Protein AF-A0A7J5X2S2-F1 (afdb_monomer_lite)

Secondary structure (DSSP, 8-state):
-HHHHHHHHHHHHHHHHHHHHHHHHHT---HHHHHHHHTHHHHHHHHHHHHT-SSHHHHHHHHHHHHHHHHHHHHHHGGGGS-HHHHTTS-HHHHHHHHHHHHHHHHHHHHHHHHHHH--SGGGGGGHHHHHHHHHHHHHHHHHH---TT--TTS-SPPPHHHHHHHHHHHHHHHHHHHHHHHHHHHHHHHHS------S-TTSSTTHHHHHHHHHHHHHHHHHHHHHTSSPPPPPPPPPPPPPP--TT------PPP-----

Sequence (263 aa):
MQALVSTAILVAFTVALVMSLYALDSAGTDSWARFGASAVVPFVFLLITAAWARSGLRLALVLPVGLLLLALERVAILPFYLDSSVIADWNARVLEAAAMANIALFDSGVVIVWSIARRRSAATWLGVIPAAGVLSLGTWAIYFHQPDFGADLTSGGTLPLGYHVGVVTFEIAFVLAAILILWACDGIGLATRKPRAAGAPAAAASVEDHRATQLYRTQAHQIDQRETERYPVSPPPLAQPPRRPDDPSFRTTQIRRPGDEQR

pLDDT: mean 76.66, std 18.9, range [35.53, 96.5]

Radius of gyration: 37.17 Å; chains: 1; bounding box: 96×64×74 Å

Foldseek 3Di:
DVVVVVVVLLVVLLVVLLVLVLCLQPVPDALVVNLVSNLVSLVVSLVVLLVLAPDPVLNVVLVVLLVVLSVQLSVLCVVVSDDCVVCVPPDPVSVLVSQLSNLLSSLCSLLVSNCSRDQDDPLLVVLPVVLSVLSNVLSVCLSPPQDQQPWDPPPPGRTDSSSSSSSSVSSVVSSVVSNVSSVVSSVVRVVPPPPPDPPDDPPPPPPVVVVVVVVVVVVVVVVVVVVCVVDDDDDDDDDDDDDDDDDPPDDDDDDDDDDDDDD

Structure (mmCIF, N/CA/C/O backbone):
data_AF-A0A7J5X2S2-F1
#
_entry.id   AF-A0A7J5X2S2-F1
#
loop_
_atom_site.group_PDB
_atom_site.id
_atom_site.type_symbol
_atom_site.label_atom_id
_atom_site.label_alt_id
_atom_site.label_comp_id
_atom_site.label_asym_id
_atom_site.label_entity_id
_atom_site.label_seq_id
_atom_site.pdbx_PDB_ins_code
_atom_site.Cartn_x
_atom_site.Cartn_y
_atom_site.Cartn_z
_atom_site.occupancy
_atom_site.B_iso_or_equiv
_atom_site.auth_seq_id
_atom_site.auth_comp_id
_atom_site.auth_asym_id
_atom_site.auth_atom_id
_atom_site.pdbx_PDB_model_num
ATOM 1 N N . MET A 1 1 ? -13.372 -14.799 15.286 1.00 62.16 1 MET A N 1
ATOM 2 C CA . MET A 1 1 ? -13.958 -14.330 14.004 1.00 62.16 1 MET A CA 1
ATOM 3 C C . MET A 1 1 ? -13.295 -13.064 13.447 1.00 62.16 1 MET A C 1
ATOM 5 O O . MET A 1 1 ? -12.870 -13.075 12.305 1.00 62.16 1 MET A O 1
ATOM 9 N N . GLN A 1 2 ? -13.146 -11.978 14.216 1.00 73.31 2 GLN A N 1
ATOM 10 C CA . GLN A 1 2 ? -12.635 -10.697 13.683 1.00 73.31 2 GLN A CA 1
ATOM 11 C C . GLN A 1 2 ? -11.172 -10.702 13.208 1.00 73.31 2 GLN A C 1
ATOM 13 O O . GLN A 1 2 ? -10.862 -9.972 12.268 1.00 73.31 2 GLN A O 1
ATOM 18 N N . ALA A 1 3 ? -10.299 -11.487 13.849 1.00 74.75 3 ALA A N 1
ATOM 19 C CA . ALA A 1 3 ? -8.918 -11.670 13.405 1.00 74.75 3 ALA A CA 1
ATOM 20 C C . ALA A 1 3 ? -8.870 -12.427 12.070 1.00 74.75 3 ALA A C 1
ATOM 22 O O . ALA A 1 3 ? -8.298 -11.916 11.121 1.00 74.75 3 ALA A O 1
ATOM 23 N N . LEU A 1 4 ? -9.600 -13.545 11.965 1.00 82.25 4 LEU A N 1
ATOM 24 C CA . LEU A 1 4 ? -9.698 -14.351 10.741 1.00 82.25 4 LEU A CA 1
ATOM 25 C C . LEU A 1 4 ? -10.148 -13.532 9.526 1.00 82.25 4 LEU A C 1
ATOM 27 O O . LEU A 1 4 ? -9.538 -13.638 8.473 1.00 82.25 4 LEU A O 1
ATOM 31 N N . VAL A 1 5 ? -11.160 -12.669 9.674 1.00 83.19 5 VAL A N 1
ATOM 32 C CA . VAL A 1 5 ? -11.605 -11.797 8.571 1.00 83.19 5 VAL A CA 1
ATOM 33 C C . VAL A 1 5 ? -10.531 -10.765 8.199 1.00 83.19 5 VAL A C 1
ATOM 35 O O . VAL A 1 5 ? -10.335 -10.500 7.023 1.00 83.19 5 VAL A O 1
ATOM 38 N N . SER A 1 6 ? -9.797 -10.213 9.176 1.00 80.12 6 SER A N 1
ATOM 39 C CA . SER A 1 6 ? -8.683 -9.291 8.894 1.00 80.12 6 SER A CA 1
ATOM 40 C C . SER A 1 6 ? -7.570 -9.979 8.114 1.00 80.12 6 SER A C 1
ATOM 42 O O . SER A 1 6 ? -7.064 -9.423 7.146 1.00 80.12 6 SER A O 1
ATOM 44 N N . THR A 1 7 ? -7.200 -11.184 8.548 1.00 82.88 7 THR A N 1
ATOM 45 C CA . THR A 1 7 ? -6.184 -12.005 7.896 1.00 82.88 7 THR A CA 1
ATOM 46 C C . THR A 1 7 ? -6.636 -12.394 6.496 1.00 82.88 7 THR A C 1
ATOM 48 O O . THR A 1 7 ? -5.853 -12.277 5.569 1.00 82.88 7 THR A O 1
ATOM 51 N N . ALA A 1 8 ? -7.904 -12.770 6.311 1.00 86.69 8 ALA A N 1
ATOM 52 C CA . ALA A 1 8 ? -8.449 -13.104 4.999 1.00 86.69 8 ALA A CA 1
ATOM 53 C C . ALA A 1 8 ? -8.422 -11.910 4.031 1.00 86.69 8 ALA A C 1
ATOM 55 O O . ALA A 1 8 ? -8.017 -12.083 2.888 1.00 86.69 8 ALA A O 1
ATOM 56 N N . ILE A 1 9 ? -8.792 -10.704 4.485 1.00 87.62 9 ILE A N 1
ATOM 57 C CA . ILE A 1 9 ? -8.713 -9.483 3.664 1.00 87.62 9 ILE A CA 1
ATOM 58 C C . ILE A 1 9 ? -7.261 -9.199 3.263 1.00 87.62 9 ILE A C 1
ATOM 60 O O . ILE A 1 9 ? -7.002 -8.927 2.097 1.00 87.62 9 ILE A O 1
ATOM 64 N N . LEU A 1 10 ? -6.318 -9.295 4.207 1.00 86.12 10 LEU A N 1
ATOM 65 C CA . LEU A 1 10 ? -4.896 -9.059 3.937 1.00 86.12 10 LEU A CA 1
ATOM 66 C C . LEU A 1 10 ? -4.310 -10.107 2.986 1.00 86.12 10 LEU A C 1
ATOM 68 O O . LEU A 1 10 ? -3.664 -9.737 2.020 1.00 86.12 10 LEU A O 1
ATOM 72 N N . VAL A 1 11 ? -4.591 -11.395 3.197 1.00 90.50 11 VAL A N 1
ATOM 73 C CA . VAL A 1 11 ? -4.132 -12.469 2.301 1.00 90.50 11 VAL A CA 1
ATOM 74 C C . VAL A 1 11 ? -4.725 -12.301 0.903 1.00 90.50 11 VAL A C 1
ATOM 76 O O . VAL A 1 11 ? -3.995 -12.392 -0.079 1.00 90.50 11 VAL A O 1
ATOM 79 N N . ALA A 1 12 ? -6.026 -12.012 0.794 1.00 91.94 12 ALA A N 1
ATOM 80 C CA . ALA A 1 12 ? -6.666 -11.762 -0.495 1.00 91.94 12 ALA A CA 1
ATOM 81 C C . ALA A 1 12 ? -6.052 -10.547 -1.205 1.00 91.94 12 ALA A C 1
ATOM 83 O O . ALA A 1 12 ? -5.819 -10.597 -2.408 1.00 91.94 12 ALA A O 1
ATOM 84 N N . PHE A 1 13 ? -5.746 -9.485 -0.457 1.00 92.94 13 PHE A N 1
ATOM 85 C CA . PHE A 1 13 ? -5.059 -8.305 -0.970 1.00 92.94 13 PHE A CA 1
ATOM 86 C C . PHE A 1 13 ? -3.648 -8.629 -1.473 1.00 92.94 13 PHE A C 1
ATOM 88 O O . PHE A 1 13 ? -3.328 -8.289 -2.605 1.00 92.94 13 PHE A O 1
ATOM 95 N N . THR A 1 14 ? -2.842 -9.349 -0.688 1.00 92.12 14 THR A N 1
ATOM 96 C CA . THR A 1 14 ? -1.493 -9.796 -1.069 1.00 92.12 14 THR A CA 1
ATOM 97 C C . THR A 1 14 ? -1.524 -10.647 -2.338 1.00 92.12 14 THR A C 1
ATOM 99 O O . THR A 1 14 ? -0.771 -10.386 -3.272 1.00 92.12 14 THR A O 1
ATOM 102 N N . VAL A 1 15 ? -2.426 -11.632 -2.412 1.00 93.38 15 VAL A N 1
ATOM 103 C CA . VAL A 1 15 ? -2.583 -12.482 -3.603 1.00 93.38 15 VAL A CA 1
ATOM 104 C C . VAL A 1 15 ? -3.009 -11.648 -4.812 1.00 93.38 15 VAL A C 1
ATOM 106 O O . VAL A 1 15 ? -2.435 -11.801 -5.887 1.00 93.38 15 VAL A O 1
ATOM 109 N N . ALA A 1 16 ? -3.975 -10.740 -4.648 1.00 93.56 16 ALA A N 1
ATOM 110 C CA . ALA A 1 16 ? -4.421 -9.862 -5.727 1.00 93.56 16 ALA A CA 1
ATOM 111 C C . ALA A 1 16 ? -3.295 -8.945 -6.231 1.00 93.56 16 ALA A C 1
ATOM 113 O O . ALA A 1 16 ? -3.170 -8.760 -7.439 1.00 93.56 16 ALA A O 1
ATOM 114 N N . LEU A 1 17 ? -2.452 -8.427 -5.333 1.00 92.50 17 LEU A N 1
ATOM 115 C CA . LEU A 1 17 ? -1.280 -7.617 -5.674 1.00 92.50 17 LEU A CA 1
ATOM 116 C C . LEU A 1 17 ? -0.286 -8.399 -6.522 1.00 92.50 17 LEU A C 1
ATOM 118 O O . LEU A 1 17 ? 0.041 -7.956 -7.621 1.00 92.50 17 LEU A O 1
ATOM 122 N N . VAL A 1 18 ? 0.116 -9.587 -6.063 1.00 92.88 18 VAL A N 1
ATOM 123 C CA . VAL A 1 18 ? 1.026 -10.471 -6.809 1.00 92.88 18 VAL A CA 1
ATOM 124 C C . VAL A 1 18 ? 0.470 -10.755 -8.200 1.00 92.88 18 VAL A C 1
ATOM 126 O O . VAL A 1 18 ? 1.166 -10.562 -9.195 1.00 92.88 18 VAL A O 1
ATOM 129 N N . MET A 1 19 ? -0.797 -11.171 -8.278 1.00 92.12 19 MET A N 1
ATOM 130 C CA . MET A 1 19 ? -1.430 -11.504 -9.553 1.00 92.12 19 MET A CA 1
ATOM 131 C C . MET A 1 19 ? -1.543 -10.286 -10.468 1.00 92.12 19 MET A C 1
ATOM 133 O O . MET A 1 19 ? -1.328 -10.423 -11.668 1.00 92.12 19 MET A O 1
ATOM 137 N N . SER A 1 20 ? -1.835 -9.099 -9.928 1.00 90.06 20 SER A N 1
ATOM 138 C CA . SER A 1 20 ? -1.879 -7.875 -10.730 1.00 90.06 20 SER A CA 1
ATOM 139 C C . SER A 1 20 ? -0.506 -7.489 -11.267 1.00 90.06 20 SER A C 1
ATOM 141 O O . SER A 1 20 ? -0.398 -7.202 -12.451 1.00 90.06 20 SER A O 1
ATOM 143 N N . LEU A 1 21 ? 0.550 -7.539 -10.449 1.00 88.12 21 LEU A N 1
ATOM 144 C CA . LEU A 1 21 ? 1.898 -7.172 -10.880 1.00 88.12 21 LEU A CA 1
ATOM 145 C C . LEU A 1 21 ? 2.397 -8.134 -11.958 1.00 88.12 21 LEU A C 1
ATOM 147 O O . LEU A 1 21 ? 2.872 -7.693 -13.001 1.00 88.12 21 LEU A O 1
ATOM 151 N N . TYR A 1 22 ? 2.194 -9.435 -11.750 1.00 88.06 22 TYR A N 1
ATOM 152 C CA . TYR A 1 22 ? 2.555 -10.453 -12.730 1.00 88.06 22 TYR A CA 1
ATOM 153 C C . TYR A 1 22 ? 1.755 -10.323 -14.036 1.00 88.06 22 TYR A C 1
ATOM 155 O O . TYR A 1 22 ? 2.314 -10.416 -15.130 1.00 88.06 22 TYR A O 1
ATOM 163 N N . ALA A 1 23 ? 0.443 -10.077 -13.953 1.00 87.00 23 ALA A N 1
ATOM 164 C CA . ALA A 1 23 ? -0.395 -9.877 -15.134 1.00 87.00 23 ALA A CA 1
ATOM 165 C C . ALA A 1 23 ? 0.005 -8.614 -15.914 1.00 87.00 23 ALA A C 1
ATOM 167 O O . ALA A 1 23 ? 0.025 -8.633 -17.141 1.00 87.00 23 ALA A O 1
ATOM 168 N N . LEU A 1 24 ? 0.344 -7.526 -15.219 1.00 85.88 24 LEU A N 1
ATOM 169 C CA . LEU A 1 24 ? 0.771 -6.278 -15.854 1.00 85.88 24 LEU A CA 1
ATOM 170 C C . LEU A 1 24 ? 2.138 -6.396 -16.526 1.00 85.88 24 LEU A C 1
ATOM 172 O O . LEU A 1 24 ? 2.334 -5.797 -17.582 1.00 85.88 24 LEU A O 1
ATOM 176 N N . ASP A 1 25 ? 3.052 -7.178 -15.955 1.00 82.62 25 ASP A N 1
ATOM 177 C CA . ASP A 1 25 ? 4.357 -7.432 -16.564 1.00 82.62 25 ASP A CA 1
ATOM 178 C C . ASP A 1 25 ? 4.242 -8.343 -17.802 1.00 82.62 25 ASP A C 1
ATOM 180 O O . ASP A 1 25 ? 4.818 -8.069 -18.855 1.00 82.62 25 ASP A O 1
ATOM 184 N N . SER A 1 26 ? 3.415 -9.391 -17.714 1.00 79.81 26 SER A N 1
ATOM 185 C CA . SER A 1 26 ? 3.244 -10.391 -18.781 1.00 79.81 26 SER A CA 1
ATOM 186 C C . SER A 1 26 ? 2.368 -9.944 -19.957 1.00 79.81 26 SER A C 1
ATOM 188 O O . SER A 1 26 ? 2.538 -10.447 -21.066 1.00 79.81 26 SER A O 1
ATOM 190 N N . ALA A 1 27 ? 1.432 -9.011 -19.756 1.00 76.62 27 ALA A N 1
ATOM 191 C CA . ALA A 1 27 ? 0.433 -8.672 -20.773 1.00 76.62 27 ALA A CA 1
ATOM 192 C C . ALA A 1 27 ? 0.948 -7.782 -21.920 1.00 76.62 27 ALA A C 1
ATOM 194 O O . ALA A 1 27 ? 0.199 -7.537 -22.865 1.00 76.62 27 ALA A O 1
ATOM 195 N N . GLY A 1 28 ? 2.182 -7.262 -21.856 1.00 68.19 28 GLY A N 1
ATOM 196 C CA . GLY A 1 28 ? 2.723 -6.391 -22.912 1.00 68.19 28 GLY A CA 1
ATOM 197 C C . GLY A 1 28 ? 1.896 -5.115 -23.145 1.00 68.19 28 GLY A C 1
ATOM 198 O O . GLY A 1 28 ? 1.965 -4.518 -24.213 1.00 68.19 28 GLY A O 1
ATOM 199 N N . THR A 1 29 ? 1.087 -4.712 -22.162 1.00 73.50 29 THR A N 1
ATOM 200 C CA . THR A 1 29 ? 0.165 -3.575 -22.250 1.00 73.50 29 THR A CA 1
ATOM 201 C C . THR A 1 29 ? 0.905 -2.243 -22.242 1.00 73.50 29 THR A C 1
ATOM 203 O O . THR A 1 29 ? 1.983 -2.138 -21.654 1.00 73.50 29 THR A O 1
ATOM 206 N N . ASP A 1 30 ? 0.306 -1.231 -22.872 1.00 84.19 30 ASP A N 1
ATOM 207 C CA . ASP A 1 30 ? 0.805 0.148 -22.882 1.00 84.19 30 ASP A CA 1
ATOM 208 C C . ASP A 1 30 ? 0.980 0.719 -21.458 1.00 84.19 30 ASP A C 1
ATOM 210 O O . ASP A 1 30 ? 0.251 0.338 -20.531 1.00 84.19 30 ASP A O 1
ATOM 214 N N . SER A 1 31 ? 1.933 1.639 -21.274 1.00 83.44 31 SER A N 1
ATOM 215 C CA . SER A 1 31 ? 2.321 2.160 -19.954 1.00 83.44 31 SER A CA 1
ATOM 216 C C . SER A 1 31 ? 1.147 2.822 -19.225 1.00 83.44 31 SER A C 1
ATOM 218 O O . SER A 1 31 ? 0.943 2.581 -18.033 1.00 83.44 31 SER A O 1
ATOM 220 N N . TRP A 1 32 ? 0.290 3.557 -19.937 1.00 86.12 32 TRP A N 1
ATOM 221 C CA . TRP A 1 32 ? -0.894 4.196 -19.358 1.00 86.12 32 TRP A CA 1
ATOM 222 C C . TRP A 1 32 ? -1.941 3.192 -18.879 1.00 86.12 32 TRP A C 1
ATOM 224 O O . TRP A 1 32 ? -2.559 3.385 -17.826 1.00 86.12 32 TRP A O 1
ATOM 234 N N . ALA A 1 33 ? -2.118 2.090 -19.610 1.00 86.50 33 ALA A N 1
ATOM 235 C CA . ALA A 1 33 ? -3.007 1.014 -19.190 1.00 86.50 33 ALA A CA 1
ATOM 236 C C . ALA A 1 33 ? -2.487 0.347 -17.908 1.00 86.50 33 ALA A C 1
ATOM 238 O O . ALA A 1 33 ? -3.272 0.081 -16.995 1.00 86.50 33 ALA A O 1
ATOM 239 N N . ARG A 1 34 ? -1.166 0.142 -17.794 1.00 84.94 34 ARG A N 1
ATOM 240 C CA . ARG A 1 34 ? -0.544 -0.388 -16.569 1.00 84.94 34 ARG A CA 1
ATOM 241 C C . ARG A 1 34 ? -0.657 0.582 -15.390 1.00 84.94 34 ARG A C 1
ATOM 243 O O . ARG A 1 34 ? -0.974 0.152 -14.277 1.00 84.94 34 ARG A O 1
ATOM 250 N N . PHE A 1 35 ? -0.485 1.883 -15.627 1.00 88.62 35 PHE A N 1
ATOM 251 C CA . PHE A 1 35 ? -0.662 2.915 -14.603 1.00 88.62 35 PHE A CA 1
ATOM 252 C C . PHE A 1 35 ? -2.079 2.898 -14.017 1.00 88.6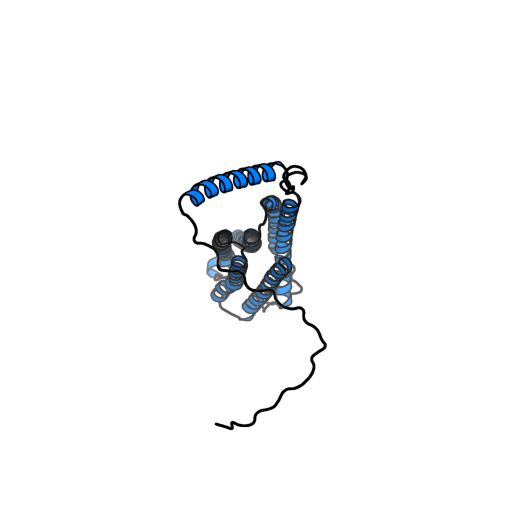2 35 PHE A C 1
ATOM 254 O O . PHE A 1 35 ? -2.248 2.846 -12.798 1.00 88.62 35 PHE A O 1
ATOM 261 N N . GLY A 1 36 ? -3.101 2.875 -14.879 1.00 86.56 36 GLY A N 1
ATOM 262 C CA . GLY A 1 36 ? -4.497 2.805 -14.445 1.00 86.56 36 GLY A CA 1
ATOM 263 C C . GLY A 1 36 ? -4.834 1.485 -13.745 1.00 86.56 36 GLY A C 1
ATOM 264 O O . GLY A 1 36 ? -5.450 1.479 -12.680 1.00 86.56 36 GLY A O 1
ATOM 265 N N . ALA A 1 37 ? -4.396 0.358 -14.309 1.00 87.25 37 ALA A N 1
ATOM 266 C CA . ALA A 1 37 ? -4.699 -0.966 -13.775 1.00 87.25 37 ALA A CA 1
ATOM 267 C C . ALA A 1 37 ? -4.021 -1.248 -12.423 1.00 87.25 37 ALA A C 1
ATOM 269 O O . ALA A 1 37 ? -4.625 -1.890 -11.562 1.00 87.25 37 ALA A O 1
ATOM 270 N N . SER A 1 38 ? -2.816 -0.722 -12.185 1.00 88.44 38 SER A N 1
ATOM 271 C CA . SER A 1 38 ? -2.125 -0.888 -10.897 1.00 88.44 38 SER A CA 1
ATOM 272 C C . SER A 1 38 ? -2.845 -0.200 -9.726 1.00 88.44 38 SER A C 1
ATOM 274 O O . SER A 1 38 ? -2.646 -0.587 -8.578 1.00 88.44 38 SER A O 1
ATOM 276 N N . ALA A 1 39 ? -3.746 0.754 -9.989 1.00 91.38 39 ALA A N 1
ATOM 277 C CA . ALA A 1 39 ? -4.563 1.402 -8.960 1.00 91.38 39 ALA A CA 1
ATOM 278 C C . ALA A 1 39 ? -5.765 0.553 -8.501 1.00 91.38 39 ALA A C 1
ATOM 280 O O . ALA A 1 39 ? -6.331 0.802 -7.434 1.00 91.38 39 ALA A O 1
ATOM 281 N N . VAL A 1 40 ? -6.171 -0.450 -9.290 1.00 93.19 40 VAL A N 1
ATOM 282 C CA . VAL A 1 40 ? -7.409 -1.212 -9.061 1.00 93.19 40 VAL A CA 1
ATOM 283 C C . VAL A 1 40 ? -7.344 -2.007 -7.762 1.00 93.19 40 VAL A C 1
ATOM 285 O O . VAL A 1 40 ? -8.274 -1.944 -6.960 1.00 93.19 40 VAL A O 1
ATOM 288 N N . VAL A 1 41 ? -6.250 -2.734 -7.521 1.00 93.31 41 VAL A N 1
ATOM 289 C CA . VAL A 1 41 ? -6.108 -3.566 -6.315 1.00 93.31 41 VAL A CA 1
ATOM 290 C C . VAL A 1 41 ? -6.086 -2.717 -5.030 1.00 93.31 41 VAL A C 1
ATOM 292 O O . VAL A 1 41 ? -6.893 -3.002 -4.139 1.00 93.31 41 VAL A O 1
ATOM 295 N N . PRO A 1 42 ? -5.273 -1.642 -4.922 1.00 91.88 42 PRO A N 1
ATOM 296 C CA . PRO A 1 42 ? -5.331 -0.714 -3.787 1.00 91.88 42 PRO A CA 1
ATOM 297 C C . PRO A 1 42 ? -6.720 -0.094 -3.578 1.00 91.88 42 PRO A C 1
ATOM 299 O O . PRO A 1 42 ? -7.202 0.002 -2.447 1.00 91.88 42 PRO A O 1
ATOM 302 N N . PHE A 1 43 ? -7.400 0.288 -4.662 1.00 94.38 43 PHE A N 1
ATOM 303 C CA . PHE A 1 43 ? -8.735 0.878 -4.595 1.00 94.38 43 PHE A CA 1
ATOM 304 C C . PHE A 1 43 ? -9.790 -0.116 -4.090 1.00 94.38 43 PHE A C 1
ATOM 306 O O . PHE A 1 43 ? -10.583 0.207 -3.205 1.00 94.38 43 PHE A O 1
ATOM 313 N N . VAL A 1 44 ? -9.786 -1.354 -4.590 1.00 93.75 44 VAL A N 1
ATOM 314 C CA . VAL A 1 44 ? -10.694 -2.410 -4.116 1.00 93.75 44 VAL A CA 1
ATOM 315 C C . VAL A 1 44 ? -10.423 -2.737 -2.648 1.00 93.75 44 VAL A C 1
ATOM 317 O O . VAL A 1 44 ? -11.367 -2.876 -1.867 1.00 93.75 44 VAL A O 1
ATOM 320 N N . PHE A 1 45 ? -9.154 -2.792 -2.235 1.00 92.19 45 PHE A N 1
ATOM 321 C CA . PHE A 1 45 ? -8.791 -2.954 -0.828 1.00 92.19 45 PHE A CA 1
ATOM 322 C C . PHE A 1 45 ? -9.350 -1.831 0.049 1.00 92.19 45 PHE A C 1
ATOM 324 O O . PHE A 1 45 ? -9.911 -2.106 1.116 1.00 92.19 45 PHE A O 1
ATOM 331 N N . LEU A 1 46 ? -9.255 -0.578 -0.407 1.00 93.50 46 LEU A N 1
ATOM 332 C CA . LEU A 1 46 ? -9.853 0.566 0.273 1.00 93.50 46 LEU A CA 1
ATOM 333 C C . LEU A 1 46 ? -11.367 0.383 0.429 1.00 93.50 46 LEU A C 1
ATOM 335 O O . LEU A 1 46 ? -11.874 0.528 1.541 1.00 93.50 46 LEU A O 1
ATOM 339 N N . LEU A 1 47 ? -12.084 0.015 -0.637 1.00 93.12 47 LEU A N 1
ATOM 340 C CA . LEU A 1 47 ? -13.536 -0.195 -0.589 1.00 93.12 47 LEU A CA 1
ATOM 341 C C . LEU A 1 47 ? -13.933 -1.319 0.374 1.00 93.12 47 LEU A C 1
ATOM 343 O O . LEU A 1 47 ? -14.844 -1.138 1.181 1.00 93.12 47 LEU A O 1
ATOM 347 N N . ILE A 1 48 ? -13.232 -2.455 0.336 1.00 91.25 48 ILE A N 1
ATOM 348 C CA . ILE A 1 48 ? -13.478 -3.583 1.248 1.00 91.25 48 ILE A CA 1
ATOM 349 C C . ILE A 1 48 ? -13.217 -3.157 2.696 1.00 91.25 48 ILE A C 1
ATOM 351 O O . ILE A 1 48 ? -14.031 -3.421 3.584 1.00 91.25 48 ILE A O 1
ATOM 355 N N . THR A 1 49 ? -12.111 -2.457 2.948 1.00 88.44 49 THR A N 1
ATOM 356 C CA . THR A 1 49 ? -11.739 -2.003 4.294 1.00 88.44 49 THR A CA 1
ATOM 357 C C . THR A 1 49 ? -12.716 -0.954 4.827 1.00 88.44 49 THR A C 1
ATOM 359 O O . THR A 1 49 ? -13.086 -0.991 6.003 1.00 88.44 49 THR A O 1
ATOM 362 N N . ALA A 1 50 ? -13.186 -0.060 3.957 1.00 87.75 50 ALA A N 1
ATOM 363 C CA . ALA A 1 50 ? -14.202 0.940 4.248 1.00 87.75 50 ALA A CA 1
ATOM 364 C C . ALA A 1 50 ? -15.559 0.290 4.564 1.00 87.75 50 ALA A C 1
ATOM 366 O O . ALA A 1 50 ? -16.146 0.587 5.603 1.00 87.75 50 ALA A O 1
ATOM 367 N N . ALA A 1 51 ? -16.020 -0.658 3.741 1.00 87.88 51 ALA A N 1
ATOM 368 C CA . ALA A 1 51 ? -17.252 -1.416 3.977 1.00 87.88 51 ALA A CA 1
ATOM 369 C C . ALA A 1 51 ? -17.200 -2.229 5.281 1.00 87.88 51 ALA A C 1
ATOM 371 O O . ALA A 1 51 ? -18.212 -2.452 5.942 1.00 87.88 51 ALA A O 1
ATOM 372 N N . TRP A 1 52 ? -16.002 -2.643 5.683 1.00 86.06 52 TRP A N 1
ATOM 373 C CA . TRP A 1 52 ? -15.764 -3.361 6.927 1.00 86.06 52 TRP A CA 1
ATOM 374 C C . TRP A 1 52 ? -15.598 -2.457 8.163 1.00 86.06 52 TRP A C 1
ATOM 376 O O . TRP A 1 52 ? -15.421 -2.945 9.293 1.00 86.06 52 TRP A O 1
ATOM 386 N N . ALA A 1 53 ? -15.660 -1.136 7.984 1.00 82.06 53 ALA A N 1
ATOM 387 C CA . ALA A 1 53 ? -15.672 -0.187 9.083 1.00 82.06 53 ALA A CA 1
ATOM 388 C C . ALA A 1 53 ? -16.951 -0.345 9.925 1.00 82.06 53 ALA A C 1
ATOM 390 O O . ALA A 1 53 ? -18.047 -0.575 9.429 1.00 82.06 53 ALA A O 1
ATOM 391 N N . ARG A 1 54 ? -16.818 -0.206 11.248 1.00 74.44 54 ARG A N 1
ATOM 392 C CA . ARG A 1 54 ? -17.913 -0.490 12.199 1.00 74.44 54 ARG A CA 1
ATOM 393 C C . ARG A 1 54 ? -18.912 0.654 12.399 1.00 74.44 54 ARG A C 1
ATOM 395 O O . ARG A 1 54 ? -19.838 0.501 13.187 1.00 74.44 54 ARG A O 1
ATOM 402 N N . SER A 1 55 ? -18.698 1.813 11.778 1.00 81.88 55 SER A N 1
ATOM 403 C CA . SER A 1 55 ? -19.581 2.973 11.924 1.00 81.88 55 SER A CA 1
ATOM 404 C C . SER A 1 55 ? -19.530 3.887 10.703 1.00 81.88 55 SER A C 1
ATOM 406 O O . SER A 1 55 ? -18.492 3.990 10.048 1.00 81.88 55 SER A O 1
ATOM 408 N N . GLY A 1 56 ? -20.627 4.609 10.449 1.00 82.56 56 GLY A N 1
ATOM 409 C CA . GLY A 1 56 ? -20.709 5.588 9.358 1.00 82.56 56 GLY A CA 1
ATOM 410 C C . GLY A 1 56 ? -19.658 6.699 9.463 1.00 82.56 56 GLY A C 1
ATOM 411 O O . GLY A 1 56 ? -19.080 7.087 8.457 1.00 82.56 56 GLY A O 1
ATOM 412 N N . LEU A 1 57 ? -19.313 7.136 10.683 1.00 83.38 57 LEU A N 1
ATOM 413 C CA . LEU A 1 57 ? -18.228 8.103 10.904 1.00 83.38 57 LEU A CA 1
ATOM 414 C C . LEU A 1 57 ? -16.869 7.558 10.440 1.00 83.38 57 LEU A C 1
ATOM 416 O O . LEU A 1 57 ? -16.081 8.280 9.841 1.00 83.38 57 LEU A O 1
ATOM 420 N N . ARG A 1 58 ? -16.580 6.279 10.708 1.00 84.62 58 ARG A N 1
ATOM 421 C CA . ARG A 1 58 ? -15.328 5.660 10.254 1.00 84.62 58 ARG A CA 1
ATOM 422 C C . ARG A 1 58 ? -15.323 5.506 8.748 1.00 84.62 58 ARG A C 1
ATOM 424 O O . ARG A 1 58 ? -14.315 5.823 8.144 1.00 84.62 58 ARG A O 1
ATOM 431 N N . LEU A 1 59 ? -16.436 5.090 8.148 1.00 87.06 59 LEU A N 1
ATOM 432 C CA . LEU A 1 59 ? -16.575 5.039 6.693 1.00 87.06 59 LEU A CA 1
ATOM 433 C C . LEU A 1 59 ? -16.273 6.409 6.058 1.00 87.06 59 LEU A C 1
ATOM 435 O O . LEU A 1 59 ? -15.449 6.498 5.149 1.00 87.06 59 LEU A O 1
ATOM 439 N N . ALA A 1 60 ? -16.871 7.472 6.604 1.00 87.88 60 ALA A N 1
ATOM 440 C CA . ALA A 1 60 ? -16.690 8.848 6.149 1.00 87.88 60 ALA A CA 1
ATOM 441 C C . ALA A 1 60 ? -15.264 9.388 6.339 1.00 87.88 60 ALA A C 1
ATOM 443 O O . ALA A 1 60 ? -14.916 10.363 5.690 1.00 87.88 60 ALA A O 1
ATOM 444 N N . LEU A 1 61 ? -14.439 8.778 7.197 1.00 88.38 61 LEU A N 1
ATOM 445 C CA . LEU A 1 61 ? -13.021 9.125 7.364 1.00 88.38 61 LEU A CA 1
ATOM 446 C C . LEU A 1 61 ? -12.099 8.233 6.525 1.00 88.38 61 LEU A C 1
ATOM 448 O O . LEU A 1 61 ? -11.157 8.729 5.915 1.00 88.38 61 LEU A O 1
ATOM 452 N N . VAL A 1 62 ? -12.367 6.925 6.481 1.00 90.38 62 VAL A N 1
ATOM 453 C CA . VAL A 1 62 ? -11.559 5.933 5.757 1.00 90.38 62 VAL A CA 1
ATOM 454 C C . VAL A 1 62 ? -11.523 6.254 4.268 1.00 90.38 62 VAL A C 1
ATOM 456 O O . VAL A 1 62 ? -10.445 6.245 3.683 1.00 90.38 62 VAL A O 1
ATOM 459 N N . LEU A 1 63 ? -12.675 6.568 3.667 1.00 92.50 63 LEU A N 1
ATOM 460 C CA . LEU A 1 63 ? -12.763 6.864 2.238 1.00 92.50 63 LEU A CA 1
ATOM 461 C C . LEU A 1 63 ? -11.942 8.094 1.824 1.00 92.50 63 LEU A C 1
ATOM 463 O O . LEU A 1 63 ? -11.049 7.922 1.002 1.00 92.50 63 LEU A O 1
ATOM 467 N N . PRO A 1 64 ? -12.161 9.311 2.362 1.00 94.38 64 PRO A N 1
ATOM 468 C CA . PRO A 1 64 ? -11.409 10.478 1.909 1.00 94.38 64 PRO A CA 1
ATOM 469 C C . PRO A 1 64 ? -9.916 10.369 2.218 1.00 94.38 64 PRO A C 1
ATOM 471 O O . PRO A 1 64 ? -9.104 10.734 1.375 1.00 94.38 64 PRO A O 1
ATOM 474 N N . VAL A 1 65 ? -9.535 9.831 3.383 1.00 93.38 65 VAL A N 1
ATOM 475 C CA . VAL A 1 65 ? -8.116 9.652 3.730 1.00 93.38 65 VAL A CA 1
ATOM 476 C C . VAL A 1 65 ? -7.461 8.618 2.818 1.00 93.38 65 VAL A C 1
ATOM 478 O O . VAL A 1 65 ? -6.373 8.859 2.307 1.00 93.38 65 VAL A O 1
ATOM 481 N N . GLY A 1 66 ? -8.126 7.488 2.576 1.00 93.19 66 GLY A N 1
ATOM 482 C CA . GLY A 1 66 ? -7.614 6.449 1.689 1.00 93.19 66 GLY A CA 1
ATOM 483 C C . GLY A 1 66 ? -7.512 6.908 0.238 1.00 93.19 66 GLY A C 1
ATOM 484 O O . GLY A 1 66 ? -6.503 6.646 -0.404 1.00 93.19 66 GLY A O 1
ATOM 485 N N . LEU A 1 67 ? -8.508 7.644 -0.262 1.00 96.00 67 LEU A N 1
ATOM 486 C CA . LEU A 1 67 ? -8.477 8.224 -1.607 1.00 96.00 67 LEU A CA 1
ATOM 487 C C . LEU A 1 67 ? -7.381 9.279 -1.749 1.00 96.00 67 LEU A C 1
ATOM 489 O O . LEU A 1 67 ? -6.718 9.313 -2.778 1.00 96.00 67 LEU A O 1
ATOM 493 N N . LEU A 1 68 ? -7.167 10.114 -0.728 1.00 96.19 68 LEU A N 1
ATOM 494 C CA . LEU A 1 68 ? -6.083 11.094 -0.727 1.00 96.19 68 LEU A CA 1
ATOM 495 C C . LEU A 1 68 ? -4.715 10.406 -0.784 1.00 96.19 68 LEU A C 1
ATOM 497 O O . LEU A 1 68 ? -3.883 10.784 -1.602 1.00 96.19 68 LEU A O 1
ATOM 501 N N . LEU A 1 69 ? -4.489 9.394 0.057 1.00 94.88 69 LEU A N 1
ATOM 502 C CA . LEU A 1 69 ? -3.226 8.652 0.078 1.00 94.88 69 LEU A CA 1
ATOM 503 C C . LEU A 1 69 ? -2.997 7.903 -1.235 1.00 94.88 69 LEU A C 1
ATOM 505 O O . LEU A 1 69 ? -1.904 7.987 -1.781 1.00 94.88 69 LEU A O 1
ATOM 509 N N . LEU A 1 70 ? -4.036 7.267 -1.784 1.00 94.94 70 LEU A N 1
ATOM 510 C CA . LEU A 1 70 ? -3.973 6.635 -3.099 1.00 94.94 70 LEU A CA 1
ATOM 511 C C . LEU A 1 70 ? -3.659 7.661 -4.195 1.00 94.94 70 LEU A C 1
ATOM 513 O O . LEU A 1 70 ? -2.803 7.414 -5.028 1.00 94.94 70 LEU A O 1
ATOM 517 N N . ALA A 1 71 ? -4.300 8.831 -4.195 1.00 95.44 71 ALA A N 1
ATOM 518 C CA . ALA A 1 71 ? -4.029 9.869 -5.187 1.00 95.44 71 ALA A CA 1
ATOM 519 C C . ALA A 1 71 ? -2.585 10.390 -5.104 1.00 95.44 71 ALA A C 1
ATOM 521 O O . ALA A 1 71 ? -1.941 10.571 -6.134 1.00 95.44 71 ALA A O 1
ATOM 522 N N . LEU A 1 72 ? -2.060 10.601 -3.895 1.00 96.50 72 LEU A N 1
ATOM 523 C CA . LEU A 1 72 ? -0.666 11.007 -3.696 1.00 96.50 72 LEU A CA 1
ATOM 524 C C . LEU A 1 72 ? 0.309 9.921 -4.159 1.00 96.50 72 LEU A C 1
ATOM 526 O O . LEU A 1 72 ? 1.304 10.225 -4.810 1.00 96.50 72 LEU A O 1
ATOM 530 N N . GLU A 1 73 ? 0.006 8.664 -3.858 1.00 95.38 73 GLU A N 1
ATOM 531 C CA . GLU A 1 73 ? 0.791 7.509 -4.286 1.00 95.38 73 GLU A CA 1
ATOM 532 C C . GLU A 1 73 ? 0.788 7.378 -5.820 1.00 95.38 73 GLU A C 1
ATOM 534 O O . GLU A 1 73 ? 1.844 7.221 -6.432 1.00 95.38 73 GLU A O 1
ATOM 539 N N . ARG A 1 74 ? -0.357 7.627 -6.471 1.00 94.44 74 ARG A N 1
ATOM 540 C CA . ARG A 1 74 ? -0.460 7.718 -7.936 1.00 94.44 74 ARG A CA 1
ATOM 541 C C . ARG A 1 74 ? 0.394 8.832 -8.533 1.00 94.44 74 ARG A C 1
ATOM 543 O O . ARG A 1 74 ? 0.978 8.639 -9.594 1.00 94.44 74 ARG A O 1
ATOM 550 N N . VAL A 1 75 ? 0.477 9.988 -7.879 1.00 93.81 75 VAL A N 1
ATOM 551 C CA . VAL A 1 75 ? 1.360 11.078 -8.324 1.00 93.81 75 VAL A CA 1
ATOM 552 C C . VAL A 1 75 ? 2.829 10.682 -8.165 1.00 93.81 75 VAL A C 1
ATOM 554 O O . VAL A 1 75 ? 3.628 10.956 -9.056 1.00 93.81 75 VAL A O 1
ATOM 557 N N . ALA A 1 76 ? 3.181 10.009 -7.068 1.00 93.19 76 ALA A N 1
ATOM 558 C CA . ALA A 1 76 ? 4.548 9.572 -6.803 1.00 93.19 76 ALA A CA 1
ATOM 559 C C . ALA A 1 76 ? 5.027 8.485 -7.781 1.00 93.19 76 ALA A C 1
ATOM 561 O O . ALA A 1 76 ? 6.181 8.511 -8.196 1.00 93.19 76 ALA A O 1
ATOM 562 N N . ILE A 1 77 ? 4.151 7.562 -8.192 1.00 92.81 77 ILE A N 1
ATOM 563 C CA . ILE A 1 77 ? 4.509 6.494 -9.137 1.00 92.81 77 ILE A CA 1
ATOM 564 C C . ILE A 1 77 ? 4.434 6.927 -10.610 1.00 92.81 77 ILE A C 1
ATOM 566 O O . ILE A 1 77 ? 4.987 6.254 -11.478 1.00 92.81 77 ILE A O 1
ATOM 570 N N . LEU A 1 78 ? 3.772 8.050 -10.913 1.00 91.88 78 LEU A N 1
ATOM 571 C CA . LEU A 1 78 ? 3.559 8.531 -12.281 1.00 91.88 78 LEU A CA 1
ATOM 572 C C . LEU A 1 78 ? 4.839 8.578 -13.137 1.00 91.88 78 LEU A C 1
ATOM 574 O O . LEU A 1 78 ? 4.770 8.107 -14.273 1.00 91.88 78 LEU A O 1
ATOM 578 N N . PRO A 1 79 ? 6.000 9.067 -12.646 1.00 90.94 79 PRO A N 1
ATOM 579 C CA . PRO A 1 79 ? 7.211 9.151 -13.461 1.00 90.94 79 PRO A CA 1
ATOM 580 C C . PRO A 1 79 ? 7.652 7.811 -14.065 1.00 90.94 79 PRO A C 1
ATOM 582 O O . PRO A 1 79 ? 8.244 7.804 -15.136 1.00 90.94 79 PRO A O 1
ATOM 585 N N . PHE A 1 80 ? 7.320 6.684 -13.427 1.00 88.31 80 PHE A N 1
ATOM 586 C CA . PHE A 1 80 ? 7.689 5.338 -13.885 1.00 88.31 80 PHE A CA 1
ATOM 587 C C . PHE A 1 80 ? 6.790 4.793 -15.004 1.00 88.31 80 PHE A C 1
ATOM 589 O O . PHE A 1 80 ? 7.056 3.718 -15.536 1.00 88.31 80 PHE A O 1
ATOM 596 N N . TYR A 1 81 ? 5.734 5.524 -15.364 1.00 87.81 81 TYR A N 1
ATOM 597 C CA . TYR A 1 81 ? 4.834 5.199 -16.473 1.00 87.81 81 TYR A CA 1
ATOM 598 C C . TYR A 1 81 ? 4.879 6.234 -17.603 1.00 87.81 81 TYR A C 1
ATOM 600 O O . TYR A 1 81 ? 4.230 6.044 -18.632 1.00 87.81 81 TYR A O 1
ATOM 608 N N . LEU A 1 82 ? 5.630 7.323 -17.420 1.00 87.56 82 LEU A N 1
ATOM 609 C CA . LEU A 1 82 ? 5.868 8.310 -18.465 1.00 87.56 82 LEU A CA 1
ATOM 610 C C . LEU A 1 82 ? 6.911 7.798 -19.458 1.00 87.56 82 LEU A C 1
ATOM 612 O O . LEU A 1 82 ? 7.812 7.037 -19.104 1.00 87.56 82 LEU A O 1
ATOM 616 N N . ASP A 1 83 ? 6.811 8.268 -20.698 1.00 83.94 83 ASP A N 1
ATOM 617 C CA . ASP A 1 83 ? 7.825 7.997 -21.710 1.00 83.94 83 ASP A CA 1
ATOM 618 C C . ASP A 1 83 ? 9.195 8.521 -21.276 1.00 83.94 83 ASP A C 1
ATOM 620 O O . ASP A 1 83 ? 9.319 9.594 -20.673 1.00 83.94 83 ASP A O 1
ATOM 624 N N . SER A 1 84 ? 10.247 7.798 -21.664 1.00 80.81 84 SER A N 1
ATOM 625 C CA . SER A 1 84 ? 11.633 8.146 -21.334 1.00 80.81 84 SER A CA 1
ATOM 626 C C . SER A 1 84 ? 12.022 9.547 -21.809 1.00 80.81 84 SER A C 1
ATOM 628 O O . SER A 1 84 ? 12.818 10.206 -21.151 1.00 80.81 84 SER A O 1
ATOM 630 N N . SER A 1 85 ? 11.415 10.051 -22.889 1.00 85.44 85 SER A N 1
ATOM 631 C CA . SER A 1 85 ? 11.623 11.419 -23.377 1.00 85.44 85 SER A CA 1
ATOM 632 C C . SER A 1 85 ? 11.110 12.499 -22.422 1.00 85.44 85 SER A C 1
ATOM 634 O O . SER A 1 85 ? 11.628 13.609 -22.434 1.00 85.44 85 SER A O 1
ATOM 636 N N . VAL A 1 86 ? 10.092 12.205 -21.608 1.00 85.00 86 VAL A N 1
ATOM 637 C CA . VAL A 1 86 ? 9.500 13.164 -20.657 1.00 85.00 86 VAL A CA 1
ATOM 638 C C . VAL A 1 86 ? 10.355 13.283 -19.396 1.00 85.00 86 VAL A C 1
ATOM 640 O O . VAL A 1 86 ? 10.445 14.358 -18.801 1.00 85.00 86 VAL A O 1
ATOM 643 N N . ILE A 1 87 ? 10.992 12.180 -19.002 1.00 86.38 87 ILE A N 1
ATOM 644 C CA . ILE A 1 87 ? 11.813 12.086 -17.790 1.00 86.38 87 ILE A CA 1
ATOM 645 C C . ILE A 1 87 ? 13.322 12.154 -18.067 1.00 86.38 87 ILE A C 1
ATOM 647 O O . ILE A 1 87 ? 14.105 12.107 -17.123 1.00 86.38 87 ILE A O 1
ATOM 651 N N . ALA A 1 88 ? 13.742 12.290 -19.330 1.00 83.94 88 ALA A N 1
ATOM 652 C CA . ALA A 1 88 ? 15.150 12.264 -19.742 1.00 83.94 88 ALA A CA 1
ATOM 653 C C . ALA A 1 88 ? 16.019 13.295 -19.004 1.00 83.94 88 ALA A C 1
ATOM 655 O O . ALA A 1 88 ? 17.146 12.991 -18.619 1.00 83.94 88 ALA A O 1
ATOM 656 N N . ASP A 1 89 ? 15.472 14.489 -18.768 1.00 88.56 89 ASP A N 1
ATOM 657 C CA . ASP A 1 89 ? 16.181 15.596 -18.116 1.00 88.56 89 ASP A CA 1
ATOM 658 C C . ASP A 1 89 ? 15.941 15.657 -16.598 1.00 88.56 89 ASP A C 1
ATOM 660 O O . ASP A 1 89 ? 16.392 16.583 -15.916 1.00 88.56 89 ASP A O 1
ATOM 664 N N . TRP A 1 90 ? 15.194 14.701 -16.040 1.00 89.75 90 TRP A N 1
ATOM 665 C CA . TRP A 1 90 ? 14.894 14.703 -14.615 1.00 89.75 90 TRP A CA 1
ATOM 666 C C . TRP A 1 90 ? 16.127 14.290 -13.822 1.00 89.75 90 TRP A C 1
ATOM 668 O O . TRP A 1 90 ? 16.832 13.334 -14.137 1.00 89.75 90 TRP A O 1
ATOM 678 N N . ASN A 1 91 ? 16.377 15.010 -12.732 1.00 91.12 91 ASN A N 1
ATOM 679 C CA . ASN A 1 91 ? 17.463 14.670 -11.826 1.00 91.12 91 ASN A CA 1
ATOM 680 C C . ASN A 1 91 ? 17.188 13.301 -11.186 1.00 91.12 91 ASN A C 1
ATOM 682 O O . ASN A 1 91 ? 16.101 13.089 -10.648 1.00 91.12 91 ASN A O 1
ATOM 686 N N . ALA A 1 92 ? 18.189 12.416 -11.171 1.00 88.06 92 ALA A N 1
ATOM 687 C CA . ALA A 1 92 ? 18.106 11.103 -10.534 1.00 88.06 92 ALA A CA 1
ATOM 688 C C . ALA A 1 92 ? 17.499 11.187 -9.126 1.00 88.06 92 ALA A C 1
ATOM 690 O O . ALA A 1 92 ? 16.552 10.470 -8.835 1.00 88.06 92 ALA A O 1
ATOM 691 N N . ARG A 1 93 ? 17.918 12.163 -8.307 1.00 89.25 93 ARG A N 1
ATOM 692 C CA . ARG A 1 93 ? 17.392 12.361 -6.942 1.00 89.25 93 ARG A CA 1
ATOM 693 C C . ARG A 1 93 ? 15.876 12.570 -6.882 1.00 89.25 93 ARG A C 1
ATOM 695 O O . ARG A 1 93 ? 15.260 12.247 -5.873 1.00 89.25 93 ARG A O 1
ATOM 702 N N . VAL A 1 94 ? 15.275 13.136 -7.929 1.00 88.06 94 VAL A N 1
ATOM 703 C CA . VAL A 1 94 ? 13.818 13.325 -8.021 1.00 88.06 94 VAL A CA 1
ATOM 704 C C . VAL A 1 94 ? 13.127 11.987 -8.261 1.00 88.06 94 VAL A C 1
ATOM 706 O O . VAL A 1 94 ? 12.112 11.717 -7.627 1.00 88.06 94 VAL A O 1
ATOM 709 N N . LEU A 1 95 ? 13.693 11.132 -9.117 1.00 89.25 95 LEU A N 1
ATOM 710 C CA . LEU A 1 95 ? 13.183 9.781 -9.356 1.00 89.25 95 LEU A CA 1
ATOM 711 C C . LEU A 1 95 ? 13.365 8.888 -8.121 1.00 89.25 95 LEU A C 1
ATOM 713 O O . LEU A 1 95 ? 12.439 8.168 -7.757 1.00 89.25 95 LEU A O 1
ATOM 717 N N . GLU A 1 96 ? 14.499 8.996 -7.420 1.00 90.19 96 GLU A N 1
ATOM 718 C CA . GLU A 1 96 ? 14.719 8.299 -6.144 1.00 90.19 96 GLU A CA 1
ATOM 719 C C . GLU A 1 96 ? 13.680 8.729 -5.097 1.00 90.19 96 GLU A C 1
ATOM 721 O O . GLU A 1 96 ? 13.025 7.894 -4.471 1.00 90.19 96 GLU A O 1
ATOM 726 N N . ALA A 1 97 ? 13.469 10.042 -4.942 1.00 90.81 97 ALA A N 1
ATOM 727 C CA . ALA A 1 97 ? 12.472 10.576 -4.020 1.00 90.81 97 ALA A CA 1
ATOM 728 C C . ALA A 1 97 ? 11.048 10.137 -4.391 1.00 90.81 97 ALA A C 1
ATOM 730 O O . ALA A 1 97 ? 10.263 9.821 -3.500 1.00 90.81 97 ALA A O 1
ATOM 731 N N . ALA A 1 98 ? 10.718 10.084 -5.684 1.00 91.94 98 ALA A N 1
ATOM 732 C CA . ALA A 1 98 ? 9.427 9.615 -6.175 1.00 91.94 98 ALA A CA 1
ATOM 733 C C . ALA A 1 98 ? 9.204 8.122 -5.868 1.00 91.94 98 ALA A C 1
ATOM 735 O O . ALA A 1 98 ? 8.146 7.763 -5.354 1.00 91.94 98 ALA A O 1
ATOM 736 N N . ALA A 1 99 ? 10.210 7.268 -6.088 1.00 90.50 99 ALA A N 1
ATOM 737 C CA . ALA A 1 99 ? 10.151 5.846 -5.739 1.00 90.50 99 ALA A CA 1
ATOM 738 C C . ALA A 1 99 ? 9.960 5.629 -4.231 1.00 90.50 99 ALA A C 1
ATOM 740 O O . ALA A 1 99 ? 9.061 4.895 -3.817 1.00 90.50 99 ALA A O 1
ATOM 741 N N . MET A 1 100 ? 10.764 6.300 -3.400 1.00 93.69 100 MET A N 1
ATOM 742 C CA . MET A 1 100 ? 10.642 6.198 -1.943 1.00 93.69 100 MET A CA 1
ATOM 743 C C . MET A 1 100 ? 9.297 6.736 -1.445 1.00 93.69 100 MET A C 1
ATOM 745 O O . MET A 1 100 ? 8.685 6.136 -0.562 1.00 93.69 100 MET A O 1
ATOM 749 N N . ALA A 1 101 ? 8.813 7.846 -2.014 1.00 93.44 101 ALA A N 1
ATOM 750 C CA . ALA A 1 101 ? 7.509 8.407 -1.676 1.00 93.44 101 ALA A CA 1
ATOM 751 C C . ALA A 1 101 ? 6.369 7.460 -2.060 1.00 93.44 101 ALA A C 1
ATOM 753 O O . ALA A 1 101 ? 5.440 7.301 -1.275 1.00 93.44 101 ALA A O 1
ATOM 754 N N . ASN A 1 102 ? 6.451 6.812 -3.224 1.00 94.06 102 ASN A N 1
ATOM 755 C CA . ASN A 1 102 ? 5.478 5.818 -3.662 1.00 94.06 102 ASN A CA 1
ATOM 756 C C . ASN A 1 102 ? 5.354 4.673 -2.643 1.00 94.06 102 ASN A C 1
ATOM 758 O O . ASN A 1 102 ? 4.270 4.453 -2.107 1.00 94.06 102 ASN A O 1
ATOM 762 N N . ILE A 1 103 ? 6.475 4.026 -2.303 1.00 92.12 103 ILE A N 1
ATOM 763 C CA . ILE A 1 103 ? 6.512 2.922 -1.327 1.00 92.12 103 ILE A CA 1
ATOM 764 C C . ILE A 1 103 ? 5.953 3.387 0.027 1.00 92.12 103 ILE A C 1
ATOM 766 O O . ILE A 1 103 ? 5.033 2.783 0.577 1.00 92.12 103 ILE A O 1
ATOM 770 N N . ALA A 1 104 ? 6.442 4.522 0.538 1.00 93.94 104 ALA A N 1
ATOM 771 C CA . ALA A 1 104 ? 6.012 5.046 1.830 1.00 93.94 104 ALA A CA 1
ATOM 772 C C . ALA A 1 104 ? 4.513 5.384 1.870 1.00 93.94 104 ALA A C 1
ATOM 774 O O . ALA A 1 104 ? 3.853 5.138 2.884 1.00 93.94 104 ALA A O 1
ATOM 775 N N . LEU A 1 105 ? 3.969 5.969 0.797 1.00 94.50 105 LEU A N 1
ATOM 776 C CA . LEU A 1 105 ? 2.555 6.336 0.698 1.00 94.50 105 LEU A CA 1
ATOM 777 C C . LEU A 1 105 ? 1.661 5.106 0.559 1.00 94.50 105 LEU A C 1
ATOM 779 O O . LEU A 1 105 ? 0.597 5.079 1.179 1.00 94.50 105 LEU A O 1
ATOM 783 N N . PHE A 1 106 ? 2.095 4.097 -0.196 1.00 92.62 106 PHE A N 1
ATOM 784 C CA . PHE A 1 106 ? 1.390 2.828 -0.317 1.00 92.62 106 PHE A CA 1
ATOM 785 C C . PHE A 1 106 ? 1.293 2.126 1.046 1.00 92.62 106 PHE A C 1
ATOM 787 O O . PHE A 1 106 ? 0.188 1.901 1.554 1.00 92.62 106 PHE A O 1
ATOM 794 N N . ASP A 1 107 ? 2.433 1.897 1.700 1.00 92.75 107 ASP A N 1
ATOM 795 C CA . ASP A 1 107 ? 2.517 1.231 3.002 1.00 92.75 107 ASP A CA 1
ATOM 796 C C . ASP A 1 107 ? 1.739 1.983 4.087 1.00 92.75 107 ASP A C 1
ATOM 798 O O . ASP A 1 107 ? 0.908 1.418 4.812 1.00 92.75 107 ASP A O 1
ATOM 802 N N . SER A 1 108 ? 1.964 3.297 4.180 1.00 91.50 108 SER A N 1
ATOM 803 C CA . SER A 1 108 ? 1.249 4.153 5.129 1.00 91.50 108 SER A CA 1
ATOM 804 C C . SER A 1 108 ? -0.244 4.183 4.822 1.00 91.50 108 SER A C 1
ATOM 806 O O . SER A 1 108 ? -1.053 4.158 5.749 1.00 91.50 108 SER A O 1
ATOM 808 N N . GLY A 1 109 ? -0.623 4.186 3.542 1.00 89.50 109 GLY A N 1
ATOM 809 C CA . GLY A 1 109 ? -1.996 4.066 3.065 1.00 89.50 109 GLY A CA 1
ATOM 810 C C . GLY A 1 109 ? -2.689 2.841 3.638 1.00 89.50 109 GLY A C 1
ATOM 811 O O . GLY A 1 109 ? -3.710 2.976 4.319 1.00 89.50 109 GLY A O 1
ATOM 812 N N . VAL A 1 110 ? -2.099 1.660 3.443 1.00 90.75 110 VAL A N 1
ATOM 813 C CA . VAL A 1 110 ? -2.643 0.392 3.946 1.00 90.75 110 VAL A CA 1
ATOM 814 C C . VAL A 1 110 ? -2.797 0.428 5.469 1.00 90.75 110 VAL A C 1
ATOM 816 O O . VAL A 1 110 ? -3.879 0.135 5.991 1.00 90.75 110 VAL A O 1
ATOM 819 N N . VAL A 1 111 ? -1.756 0.849 6.195 1.00 91.25 111 VAL A N 1
ATOM 820 C CA . VAL A 1 111 ? -1.761 0.879 7.666 1.00 91.25 111 VAL A CA 1
ATOM 821 C C . VAL A 1 111 ? -2.762 1.898 8.222 1.00 91.25 111 VAL A C 1
ATOM 823 O O . VAL A 1 111 ? -3.513 1.579 9.150 1.00 91.25 111 VAL A O 1
ATOM 826 N N . ILE A 1 112 ? -2.815 3.117 7.674 1.00 89.56 112 ILE A N 1
ATOM 827 C CA . ILE A 1 112 ? -3.701 4.195 8.139 1.00 89.56 112 ILE A CA 1
ATOM 828 C C . ILE A 1 112 ? -5.164 3.839 7.875 1.00 89.56 112 ILE A C 1
ATOM 830 O O . ILE A 1 112 ? -5.976 3.901 8.802 1.00 89.56 112 ILE A O 1
ATOM 834 N N . VAL A 1 113 ? -5.502 3.431 6.648 1.00 89.56 113 VAL A N 1
ATOM 835 C CA . VAL A 1 113 ? -6.866 3.042 6.243 1.00 89.56 113 VAL A CA 1
ATOM 836 C C . VAL A 1 113 ? -7.371 1.909 7.132 1.00 89.56 113 VAL A C 1
ATOM 838 O O . VAL A 1 113 ? -8.455 2.000 7.723 1.00 89.56 113 VAL A O 1
ATOM 841 N N . TRP A 1 114 ? -6.549 0.875 7.315 1.00 87.56 114 TRP A N 1
ATOM 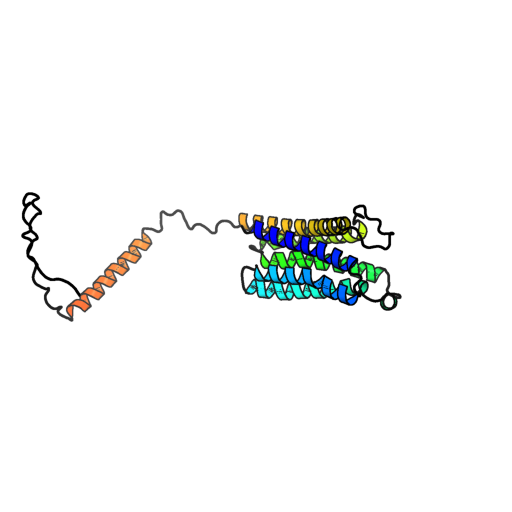842 C CA . TRP A 1 114 ? -6.878 -0.239 8.193 1.00 87.56 114 TRP A CA 1
ATOM 843 C C . TRP A 1 114 ? -7.027 0.201 9.659 1.00 87.56 114 TRP A C 1
ATOM 845 O O . TRP A 1 114 ? -7.982 -0.192 10.341 1.00 87.56 114 TRP A O 1
ATOM 855 N N . SER A 1 115 ? -6.131 1.067 10.145 1.00 85.38 115 SER A N 1
ATOM 856 C CA . SER A 1 115 ? -6.160 1.584 11.516 1.00 85.38 115 SER A CA 1
ATOM 857 C C . SER A 1 115 ? -7.446 2.364 11.780 1.00 85.38 115 SER A C 1
ATOM 859 O O . SER A 1 115 ? -8.142 2.082 12.754 1.00 85.38 115 SER A O 1
ATOM 861 N N . ILE A 1 116 ? -7.832 3.296 10.904 1.00 85.06 116 ILE A N 1
ATOM 862 C CA . ILE A 1 116 ? -9.065 4.083 11.060 1.00 85.06 116 ILE A CA 1
ATOM 863 C C . ILE A 1 116 ? -10.294 3.163 11.059 1.00 85.06 116 ILE A C 1
ATOM 865 O O . ILE A 1 116 ? -11.171 3.300 11.921 1.00 85.06 116 ILE A O 1
ATOM 869 N N . ALA A 1 117 ? -10.340 2.171 10.165 1.00 83.19 117 ALA A N 1
ATOM 870 C CA . ALA A 1 117 ? -11.439 1.212 10.124 1.00 83.19 117 ALA A CA 1
ATOM 871 C C . ALA A 1 117 ? -11.568 0.415 11.441 1.00 83.19 117 ALA A C 1
ATOM 873 O O . ALA A 1 117 ? -12.685 0.100 11.882 1.00 83.19 117 ALA A O 1
ATOM 874 N N . ARG A 1 118 ? -10.446 0.119 12.123 1.00 78.12 118 ARG A N 1
ATOM 875 C CA . ARG A 1 118 ? -10.397 -0.860 13.228 1.00 78.12 118 ARG A CA 1
ATOM 876 C C . ARG A 1 118 ? -10.072 -0.349 14.622 1.00 78.12 118 ARG A C 1
ATOM 878 O O . ARG A 1 118 ? -10.364 -1.094 15.559 1.00 78.12 118 ARG A O 1
ATOM 885 N N . ARG A 1 119 ? -9.593 0.885 14.792 1.00 72.69 119 ARG A N 1
ATOM 886 C CA . ARG A 1 119 ? -9.274 1.501 16.097 1.00 72.69 119 ARG A CA 1
ATOM 887 C C . ARG A 1 119 ? -10.358 1.226 17.139 1.00 72.69 119 ARG A C 1
ATOM 889 O O . ARG A 1 119 ? -11.540 1.454 16.865 1.00 72.69 119 ARG A O 1
ATOM 896 N N . ARG A 1 120 ? -10.002 0.745 18.332 1.00 70.00 120 ARG A N 1
ATOM 897 C CA . ARG A 1 120 ? -10.960 0.561 19.444 1.00 70.00 120 ARG A CA 1
ATOM 898 C C . ARG A 1 120 ? -10.698 1.507 20.603 1.00 70.00 120 ARG A C 1
ATOM 900 O O . ARG A 1 120 ? -11.636 1.845 21.323 1.00 70.00 120 ARG A O 1
ATOM 907 N N . SER A 1 121 ? -9.461 1.964 20.760 1.00 73.19 121 SER A N 1
ATOM 908 C CA . SER A 1 121 ? -9.055 2.869 21.825 1.00 73.19 121 SER A CA 1
ATOM 909 C C . SER A 1 121 ? -8.204 4.034 21.308 1.00 73.19 121 SER A C 1
ATOM 911 O O . SER A 1 121 ? -7.719 4.039 20.180 1.00 73.19 121 SER A O 1
ATOM 913 N N . ALA A 1 122 ? -8.019 5.041 22.163 1.00 73.19 122 ALA A N 1
ATOM 914 C CA . ALA A 1 122 ? -7.063 6.118 21.923 1.00 73.19 122 ALA A CA 1
ATOM 915 C C . ALA A 1 122 ? -5.604 5.670 22.153 1.00 73.19 122 ALA A C 1
ATOM 917 O O . ALA A 1 122 ? -4.688 6.344 21.697 1.00 73.19 122 ALA A O 1
ATOM 918 N N . ALA A 1 123 ? -5.359 4.528 22.808 1.00 73.94 123 ALA A N 1
ATOM 919 C CA . ALA A 1 123 ? -4.001 4.044 23.069 1.00 73.94 123 ALA A CA 1
ATOM 920 C C . ALA A 1 123 ? -3.273 3.591 21.795 1.00 73.94 123 ALA A C 1
ATOM 922 O O . ALA A 1 123 ? -2.048 3.528 21.783 1.00 73.94 123 ALA A O 1
ATOM 923 N N . THR A 1 124 ? -4.000 3.356 20.695 1.00 76.00 124 THR A N 1
ATOM 924 C CA . THR A 1 124 ? -3.413 3.127 19.367 1.00 76.00 124 THR A CA 1
ATOM 925 C C . THR A 1 124 ? -2.476 4.266 18.939 1.00 76.00 124 THR A C 1
ATOM 927 O O . THR A 1 124 ? -1.548 4.019 18.176 1.00 76.00 124 THR A O 1
ATOM 930 N N . TRP A 1 125 ? -2.658 5.492 19.454 1.00 75.31 125 TRP A N 1
ATOM 931 C CA . TRP A 1 125 ? -1.763 6.624 19.182 1.00 75.31 125 TRP A CA 1
ATOM 932 C C . TRP A 1 125 ? -0.333 6.406 19.684 1.00 75.31 125 TRP A C 1
ATOM 934 O O . TRP A 1 125 ? 0.605 6.859 19.035 1.00 75.31 125 TRP A O 1
ATOM 944 N N . LEU A 1 126 ? -0.149 5.658 20.776 1.00 81.25 126 LEU A N 1
ATOM 945 C CA . LEU A 1 126 ? 1.182 5.320 21.291 1.00 81.25 126 LEU A CA 1
ATOM 946 C C . LEU A 1 126 ? 1.959 4.425 20.316 1.00 81.25 126 LEU A C 1
ATOM 948 O O . LEU A 1 126 ? 3.181 4.495 20.254 1.00 81.25 126 LEU A O 1
ATOM 952 N N . GLY A 1 127 ? 1.245 3.620 19.526 1.00 82.12 127 GLY A N 1
ATOM 953 C CA . GLY A 1 127 ? 1.835 2.743 18.521 1.00 82.12 127 GLY A CA 1
ATOM 954 C C . GLY A 1 127 ? 2.185 3.439 17.207 1.00 82.12 127 GLY A C 1
ATOM 955 O O . GLY A 1 127 ? 2.854 2.834 16.380 1.00 82.12 12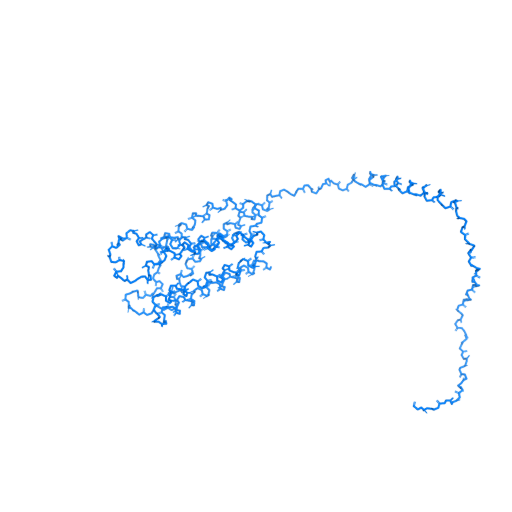7 GLY A O 1
ATOM 956 N N . VAL A 1 128 ? 1.757 4.690 16.990 1.00 86.00 128 VAL A N 1
ATOM 957 C CA . VAL A 1 128 ? 1.970 5.389 15.708 1.00 86.00 128 VAL A CA 1
ATOM 958 C C . VAL A 1 128 ? 3.445 5.671 15.458 1.00 86.00 128 VAL A C 1
ATOM 960 O O . VAL A 1 128 ? 3.910 5.447 14.350 1.00 86.00 128 VAL A O 1
ATOM 963 N N . ILE A 1 129 ? 4.188 6.107 16.477 1.00 86.06 129 ILE A N 1
ATOM 964 C CA . ILE A 1 129 ? 5.627 6.387 16.352 1.00 86.06 129 ILE A CA 1
ATOM 965 C C . ILE A 1 129 ? 6.417 5.114 15.997 1.00 86.06 129 ILE A C 1
ATOM 967 O O . ILE A 1 129 ? 7.108 5.125 14.980 1.00 86.06 129 ILE A O 1
ATOM 971 N N . PRO A 1 130 ? 6.319 4.002 16.757 1.00 90.06 130 PRO A N 1
ATOM 972 C CA . PRO A 1 130 ? 7.035 2.782 16.394 1.00 90.06 130 PRO A CA 1
ATOM 973 C C . PRO A 1 130 ? 6.544 2.175 15.073 1.00 90.06 130 PRO A C 1
ATOM 975 O O . PRO A 1 130 ? 7.365 1.678 14.309 1.00 90.06 130 PRO A O 1
ATOM 978 N N . ALA A 1 131 ? 5.247 2.260 14.752 1.00 91.88 131 ALA A N 1
ATOM 979 C CA . ALA A 1 131 ? 4.739 1.826 13.450 1.00 91.88 131 ALA A CA 1
ATOM 980 C C . ALA A 1 131 ? 5.341 2.651 12.303 1.00 91.88 131 ALA A C 1
ATOM 982 O O . ALA A 1 131 ? 5.808 2.074 11.329 1.00 91.88 131 ALA A O 1
ATOM 983 N N . ALA A 1 132 ? 5.406 3.978 12.440 1.00 90.81 132 ALA A N 1
ATOM 984 C CA . ALA A 1 132 ? 6.060 4.847 11.467 1.00 90.81 132 ALA A CA 1
ATOM 985 C C . ALA A 1 132 ? 7.553 4.516 11.325 1.00 90.81 132 ALA A C 1
ATOM 987 O O . ALA A 1 132 ? 8.057 4.475 10.212 1.00 90.81 132 ALA A O 1
ATOM 988 N N . GLY A 1 133 ? 8.247 4.206 12.426 1.00 91.50 133 GLY A N 1
ATOM 989 C CA . GLY A 1 133 ? 9.636 3.743 12.382 1.00 91.50 133 GLY A CA 1
ATOM 990 C C . GLY A 1 133 ? 9.812 2.457 11.569 1.00 91.50 133 GLY A C 1
ATOM 991 O O . GLY A 1 133 ? 10.723 2.376 10.747 1.00 91.50 133 GLY A O 1
ATOM 992 N N . VAL A 1 134 ? 8.916 1.480 11.746 1.00 95.75 134 VAL A N 1
ATOM 993 C CA . VAL A 1 134 ? 8.920 0.233 10.961 1.00 95.75 134 VAL A CA 1
ATOM 994 C C . VAL A 1 134 ? 8.630 0.492 9.487 1.00 95.75 134 VAL A C 1
ATOM 996 O O . VAL A 1 134 ? 9.312 -0.082 8.646 1.00 95.75 134 VAL A O 1
ATOM 999 N N . LEU A 1 135 ? 7.676 1.367 9.163 1.00 94.88 135 LEU A N 1
ATOM 1000 C CA . LEU A 1 135 ? 7.366 1.711 7.773 1.00 94.88 135 LEU A CA 1
ATOM 1001 C C . LEU A 1 135 ? 8.507 2.474 7.093 1.00 94.88 135 LEU A C 1
ATOM 1003 O O . LEU A 1 135 ? 8.838 2.175 5.952 1.00 94.88 135 LEU A O 1
ATOM 1007 N N . SER A 1 136 ? 9.159 3.404 7.794 1.00 93.00 136 SER A N 1
ATOM 1008 C CA . SER A 1 136 ? 10.347 4.097 7.279 1.00 93.00 136 SER A CA 1
ATOM 1009 C C . SER A 1 136 ? 11.500 3.127 7.023 1.00 93.00 136 SER A C 1
ATOM 1011 O O . SER A 1 136 ? 12.175 3.223 6.000 1.00 93.00 136 SER A O 1
ATOM 1013 N N . LEU A 1 137 ? 11.715 2.171 7.934 1.00 93.81 137 LEU A N 1
ATOM 1014 C CA . LEU A 1 137 ? 12.724 1.128 7.763 1.00 93.81 137 LEU A CA 1
ATOM 1015 C C . LEU A 1 137 ? 12.362 0.175 6.616 1.00 93.81 137 LEU A C 1
ATOM 1017 O O . LEU A 1 137 ? 13.246 -0.198 5.852 1.00 93.81 137 LEU A O 1
ATOM 1021 N N . GLY A 1 138 ? 11.079 -0.159 6.459 1.00 92.50 138 GLY A N 1
ATOM 1022 C CA . GLY A 1 138 ? 10.558 -0.925 5.328 1.00 92.50 138 GLY A CA 1
ATOM 1023 C C . GLY A 1 138 ? 10.781 -0.212 4.001 1.00 92.50 138 GLY A C 1
ATOM 1024 O O . GLY A 1 138 ? 11.394 -0.781 3.109 1.00 92.50 138 GLY A O 1
ATOM 1025 N N . THR A 1 139 ? 10.411 1.067 3.907 1.00 93.50 139 THR A N 1
ATOM 1026 C CA . THR A 1 139 ? 10.637 1.907 2.717 1.00 93.50 139 THR A CA 1
ATOM 1027 C C . THR A 1 139 ? 12.113 1.921 2.323 1.00 93.50 139 THR A C 1
ATOM 1029 O O . THR A 1 139 ? 12.459 1.712 1.163 1.00 93.50 139 THR A O 1
ATOM 1032 N N . TRP A 1 140 ? 13.001 2.134 3.298 1.00 94.12 140 TRP A N 1
ATOM 1033 C CA . TRP A 1 140 ? 14.444 2.106 3.074 1.00 94.12 140 TRP A CA 1
ATOM 1034 C C . TRP A 1 140 ? 14.932 0.723 2.618 1.00 94.12 140 TRP A C 1
ATOM 1036 O O . TRP A 1 140 ? 15.708 0.630 1.669 1.00 94.12 140 TRP A O 1
ATOM 1046 N N . ALA A 1 141 ? 14.460 -0.351 3.254 1.00 92.12 141 ALA A N 1
ATOM 1047 C CA . ALA A 1 141 ? 14.859 -1.715 2.926 1.00 92.12 141 ALA A CA 1
ATOM 1048 C C . ALA A 1 141 ? 14.362 -2.155 1.541 1.00 92.12 141 ALA A C 1
ATOM 1050 O O . ALA A 1 141 ? 15.120 -2.772 0.803 1.00 92.12 141 ALA A O 1
ATOM 1051 N N . ILE A 1 142 ? 13.128 -1.817 1.167 1.00 91.44 142 ILE A N 1
ATOM 1052 C CA . ILE A 1 142 ? 12.560 -2.099 -0.160 1.00 91.44 142 ILE A CA 1
ATOM 1053 C C . ILE A 1 142 ? 13.340 -1.335 -1.231 1.00 91.44 142 ILE A C 1
ATOM 1055 O O . ILE A 1 142 ? 13.679 -1.890 -2.267 1.00 91.44 142 ILE A O 1
ATOM 1059 N N . TYR A 1 143 ? 13.689 -0.077 -0.973 1.00 89.44 143 TYR A N 1
ATOM 1060 C CA . TYR A 1 143 ? 14.388 0.719 -1.973 1.00 89.44 143 TYR A CA 1
ATOM 1061 C C . TYR A 1 143 ? 15.860 0.305 -2.165 1.00 89.44 143 TYR A C 1
ATOM 1063 O O . TYR A 1 143 ? 16.322 0.192 -3.296 1.00 89.44 143 TYR A O 1
ATOM 1071 N N . PHE A 1 144 ? 16.610 0.069 -1.080 1.00 88.25 144 PHE A N 1
ATOM 1072 C CA . PHE A 1 144 ? 18.064 -0.164 -1.154 1.00 88.25 144 PHE A CA 1
ATOM 1073 C C . PHE A 1 144 ? 18.496 -1.628 -1.031 1.00 88.25 144 PHE A C 1
ATOM 1075 O O . PHE A 1 144 ? 19.621 -1.966 -1.398 1.00 88.25 144 PHE A O 1
ATOM 1082 N N . HIS A 1 145 ? 17.653 -2.489 -0.464 1.00 89.75 145 HIS A N 1
ATOM 1083 C CA . HIS A 1 145 ? 18.036 -3.837 -0.034 1.00 89.75 145 HIS A CA 1
ATOM 1084 C C . HIS A 1 145 ? 17.035 -4.916 -0.447 1.00 89.75 145 HIS A C 1
ATOM 1086 O O . HIS A 1 145 ? 17.098 -6.031 0.080 1.00 89.75 145 HIS A O 1
ATOM 1092 N N . GLN A 1 146 ? 16.119 -4.612 -1.370 1.00 86.38 146 GLN A N 1
ATOM 1093 C CA . GLN A 1 146 ? 15.200 -5.611 -1.892 1.00 86.38 146 GLN A CA 1
ATOM 1094 C C . GLN A 1 146 ? 16.000 -6.745 -2.548 1.00 86.38 146 GLN A C 1
ATOM 1096 O O . GLN A 1 146 ? 16.798 -6.484 -3.448 1.00 86.38 146 GLN A O 1
ATOM 1101 N N . PRO A 1 147 ? 15.809 -8.002 -2.111 1.00 86.19 147 PRO A N 1
ATOM 1102 C CA . PRO A 1 147 ? 16.475 -9.135 -2.730 1.00 86.19 147 PRO A CA 1
ATOM 1103 C C . PRO A 1 147 ? 16.004 -9.339 -4.170 1.00 86.19 147 PRO A C 1
ATOM 1105 O O . PRO A 1 147 ? 14.833 -9.140 -4.486 1.00 86.19 147 PRO A O 1
ATOM 1108 N N . ASP A 1 148 ? 16.874 -9.889 -5.011 1.00 85.44 148 ASP A N 1
ATOM 1109 C CA . ASP A 1 148 ? 16.505 -10.260 -6.383 1.00 85.44 148 ASP A CA 1
ATOM 1110 C C . ASP A 1 148 ? 15.607 -11.509 -6.435 1.00 85.44 148 ASP A C 1
ATOM 1112 O O . ASP A 1 148 ? 15.167 -11.919 -7.501 1.00 85.44 148 ASP A O 1
ATOM 1116 N N . PHE A 1 149 ? 15.358 -12.164 -5.291 1.00 88.00 149 PHE A N 1
ATOM 1117 C CA . PHE A 1 149 ? 14.552 -13.389 -5.156 1.00 88.00 149 PHE A CA 1
ATOM 1118 C C . PHE A 1 149 ? 14.901 -14.490 -6.178 1.00 88.00 149 PHE A C 1
ATOM 1120 O O . PHE A 1 149 ? 14.043 -15.271 -6.587 1.00 88.00 149 PHE A O 1
ATOM 1127 N N . GLY A 1 150 ? 16.177 -14.564 -6.574 1.00 80.00 150 GLY A N 1
ATOM 1128 C CA . GLY A 1 150 ? 16.679 -15.529 -7.555 1.00 80.00 150 GLY A CA 1
ATOM 1129 C C . GLY A 1 150 ? 16.303 -15.222 -9.009 1.00 80.00 150 GLY A C 1
ATOM 1130 O O . GLY A 1 150 ? 16.488 -16.087 -9.862 1.00 80.00 150 GLY A O 1
ATOM 1131 N N . ALA A 1 151 ? 15.772 -14.031 -9.298 1.00 85.00 151 ALA A N 1
ATOM 1132 C CA . ALA A 1 151 ? 15.494 -13.569 -10.650 1.00 85.00 151 ALA A CA 1
ATOM 1133 C C . ALA A 1 151 ? 16.717 -12.884 -11.269 1.00 85.00 151 ALA A C 1
ATOM 1135 O O . ALA A 1 151 ? 17.421 -12.120 -10.613 1.00 85.00 151 ALA A O 1
ATOM 1136 N N . ASP A 1 152 ? 16.937 -13.128 -12.560 1.00 82.88 152 ASP A N 1
ATOM 1137 C CA . ASP A 1 152 ? 17.904 -12.371 -13.348 1.00 82.88 152 ASP A CA 1
ATOM 1138 C C . ASP A 1 152 ? 17.262 -11.067 -13.840 1.00 82.88 152 ASP A C 1
ATOM 1140 O O . ASP A 1 152 ? 16.549 -11.042 -14.849 1.00 82.88 152 ASP A O 1
ATOM 1144 N N . LEU A 1 153 ? 17.538 -9.978 -13.120 1.00 81.75 153 LEU A N 1
ATOM 1145 C CA . LEU A 1 153 ? 17.030 -8.639 -13.429 1.00 81.75 153 LEU A CA 1
ATOM 1146 C C . LEU A 1 153 ? 17.611 -8.046 -14.723 1.00 81.75 153 LEU A C 1
ATOM 1148 O O . LEU A 1 153 ? 17.130 -7.017 -15.192 1.00 81.75 153 LEU A O 1
ATOM 1152 N N . THR A 1 154 ? 18.629 -8.677 -15.317 1.00 80.75 154 THR A N 1
ATOM 1153 C CA . THR A 1 154 ? 19.261 -8.214 -16.563 1.00 80.75 154 THR A CA 1
ATOM 1154 C C . THR A 1 154 ? 18.671 -8.858 -17.816 1.00 80.75 154 THR A C 1
ATOM 1156 O O . THR A 1 154 ? 18.929 -8.395 -18.926 1.00 80.75 154 THR A O 1
ATOM 1159 N N . SER A 1 155 ? 17.837 -9.890 -17.651 1.00 74.94 155 SER A N 1
ATOM 1160 C CA . SER A 1 155 ? 17.328 -10.727 -18.745 1.00 74.94 155 SER A CA 1
ATOM 1161 C C . SER A 1 155 ? 16.353 -10.024 -19.705 1.00 74.94 155 SER A C 1
ATOM 1163 O O . SER A 1 155 ? 16.052 -10.567 -20.767 1.00 74.94 155 SER A O 1
ATOM 1165 N N . GLY A 1 156 ? 15.857 -8.827 -19.363 1.00 68.94 156 GLY A N 1
ATOM 1166 C CA . GLY A 1 156 ? 14.974 -8.002 -20.206 1.00 68.94 156 GLY A CA 1
ATOM 1167 C C . GLY A 1 156 ? 13.595 -8.607 -20.517 1.00 68.94 156 GLY A C 1
ATOM 1168 O O . GLY A 1 156 ? 12.804 -7.979 -21.219 1.00 68.94 156 GLY A O 1
ATOM 1169 N N . GLY A 1 157 ? 13.307 -9.815 -20.024 1.00 76.50 157 GLY A N 1
ATOM 1170 C CA . GLY A 1 157 ? 12.028 -10.508 -20.163 1.00 76.50 157 GLY A CA 1
ATOM 1171 C C . GLY A 1 157 ? 11.133 -10.359 -18.932 1.00 76.50 157 GLY A C 1
ATOM 1172 O O . GLY A 1 157 ? 11.519 -9.758 -17.933 1.00 76.50 157 GLY A O 1
ATOM 1173 N N . THR A 1 158 ? 9.932 -10.938 -19.008 1.00 82.31 158 THR A N 1
ATOM 1174 C CA . THR A 1 158 ? 8.983 -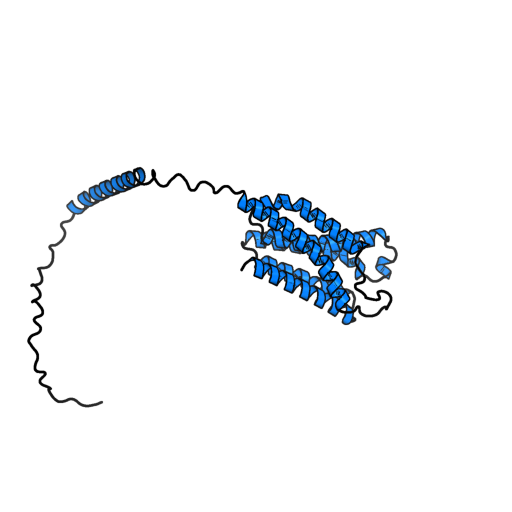10.986 -17.885 1.00 82.31 158 THR A CA 1
ATOM 1175 C C . THR A 1 158 ? 9.610 -11.687 -16.686 1.00 82.31 158 THR A C 1
ATOM 1177 O O . THR A 1 158 ? 10.153 -12.791 -16.813 1.00 82.31 158 THR A O 1
ATOM 1180 N N . LEU A 1 159 ? 9.503 -11.070 -15.513 1.00 87.62 159 LEU A N 1
ATOM 1181 C CA . LEU A 1 159 ? 10.061 -11.632 -14.291 1.00 87.62 159 LEU A CA 1
ATOM 1182 C C . LEU A 1 159 ? 9.247 -12.864 -13.847 1.00 87.62 159 LEU A C 1
ATOM 1184 O O . LEU A 1 159 ? 8.029 -12.942 -14.048 1.00 87.62 159 LEU A O 1
ATOM 1188 N N . PRO A 1 160 ? 9.896 -13.885 -13.256 1.00 88.88 160 PRO A N 1
ATOM 1189 C CA . PRO A 1 160 ? 9.196 -15.089 -12.831 1.00 88.88 160 PRO A CA 1
ATOM 1190 C C . PRO A 1 160 ? 8.198 -14.766 -11.713 1.00 88.88 160 PRO A C 1
ATOM 1192 O O . PRO A 1 160 ? 8.463 -13.930 -10.853 1.00 88.88 160 PRO A O 1
ATOM 1195 N N . LEU A 1 161 ? 7.082 -15.499 -11.640 1.00 88.56 161 LEU A N 1
ATOM 1196 C CA . LEU A 1 161 ? 6.065 -15.311 -10.591 1.00 88.56 161 LEU A CA 1
ATOM 1197 C C . LEU A 1 161 ? 6.666 -15.303 -9.170 1.00 88.56 161 LEU A C 1
ATOM 1199 O O . LEU A 1 161 ? 6.239 -14.524 -8.320 1.00 88.56 161 LEU A O 1
ATOM 1203 N N . GLY A 1 162 ? 7.681 -16.141 -8.924 1.00 89.06 162 GLY A N 1
ATOM 1204 C CA . GLY A 1 162 ? 8.389 -16.209 -7.642 1.00 89.06 162 GLY A CA 1
ATOM 1205 C C . GLY A 1 162 ? 9.046 -14.889 -7.222 1.00 89.06 162 GLY A C 1
ATOM 1206 O O . GLY A 1 162 ? 9.067 -14.589 -6.030 1.00 89.06 162 GLY A O 1
ATOM 1207 N N . TYR A 1 163 ? 9.492 -14.070 -8.180 1.00 91.19 163 TYR A N 1
ATOM 1208 C CA . TYR A 1 163 ? 10.006 -12.728 -7.915 1.00 91.19 163 TYR A CA 1
ATOM 1209 C C . TYR A 1 163 ? 8.914 -11.827 -7.337 1.00 91.19 163 TYR A C 1
ATOM 1211 O O . TYR A 1 163 ? 9.074 -11.284 -6.247 1.00 91.19 163 TYR A O 1
ATOM 1219 N N . HIS A 1 164 ? 7.762 -11.738 -8.011 1.00 89.94 164 HIS A N 1
ATOM 1220 C CA . HIS A 1 164 ? 6.640 -10.913 -7.551 1.00 89.94 164 HIS A CA 1
ATOM 1221 C C . HIS A 1 164 ? 6.102 -11.373 -6.192 1.00 89.94 164 HIS A C 1
ATOM 1223 O O . HIS A 1 164 ? 5.775 -10.542 -5.347 1.00 89.94 164 HIS A O 1
ATOM 1229 N N . VAL A 1 165 ? 6.050 -12.690 -5.949 1.00 92.19 165 VAL A N 1
ATOM 1230 C CA . VAL A 1 165 ? 5.708 -13.241 -4.628 1.00 92.19 165 VAL A CA 1
ATOM 1231 C C . VAL A 1 165 ? 6.708 -12.770 -3.573 1.00 92.19 165 VAL A C 1
ATOM 1233 O O . VAL A 1 165 ? 6.287 -12.328 -2.506 1.00 92.19 165 VAL A O 1
ATOM 1236 N N . GLY A 1 166 ? 8.010 -12.844 -3.860 1.00 90.94 166 GLY A N 1
ATOM 1237 C CA . GLY A 1 166 ? 9.069 -12.397 -2.958 1.00 90.94 166 GLY A CA 1
ATOM 1238 C C . GLY A 1 166 ? 8.958 -10.914 -2.608 1.00 90.94 166 GLY A C 1
ATOM 1239 O O . GLY A 1 166 ? 8.889 -10.579 -1.426 1.00 90.94 166 GLY A O 1
ATOM 1240 N N . VAL A 1 167 ? 8.850 -10.050 -3.623 1.00 91.75 167 VAL A N 1
ATOM 1241 C CA . VAL A 1 167 ? 8.738 -8.589 -3.464 1.00 91.75 167 VAL A CA 1
ATOM 1242 C C . VAL A 1 167 ? 7.531 -8.216 -2.610 1.00 91.75 167 VAL A C 1
ATOM 1244 O O . VAL A 1 167 ? 7.685 -7.572 -1.574 1.00 91.75 167 VAL A O 1
ATOM 1247 N N . VAL A 1 168 ? 6.340 -8.698 -2.978 1.00 92.50 168 VAL A N 1
ATOM 1248 C CA . VAL A 1 168 ? 5.113 -8.365 -2.242 1.00 92.50 168 VAL A CA 1
ATOM 1249 C C . VAL A 1 168 ? 5.158 -8.936 -0.822 1.00 92.50 168 VAL A C 1
ATOM 1251 O O . VAL A 1 168 ? 4.722 -8.281 0.11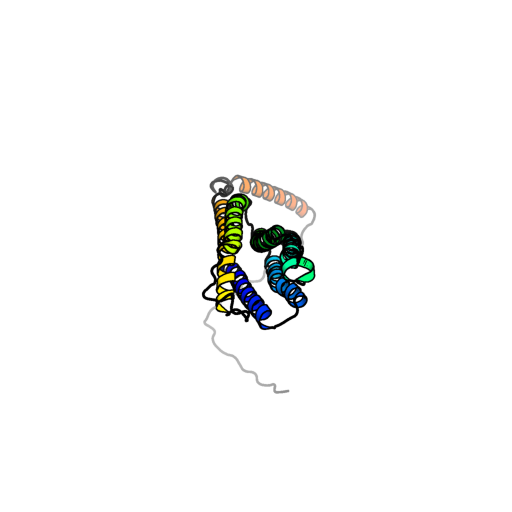8 1.00 92.50 168 VAL A O 1
ATOM 1254 N N . THR A 1 169 ? 5.694 -10.143 -0.619 1.00 92.00 169 THR A N 1
ATOM 1255 C CA . THR A 1 169 ? 5.796 -10.722 0.733 1.00 92.00 169 THR A CA 1
ATOM 1256 C C . THR A 1 169 ? 6.754 -9.921 1.613 1.00 92.00 169 THR A C 1
ATOM 1258 O O . THR A 1 169 ? 6.471 -9.717 2.795 1.00 92.00 169 THR A O 1
ATOM 1261 N N . PHE A 1 170 ? 7.867 -9.453 1.046 1.00 92.62 170 PHE A N 1
ATOM 1262 C CA . PHE A 1 170 ? 8.846 -8.624 1.741 1.00 92.62 170 PHE A CA 1
ATOM 1263 C C . PHE A 1 170 ? 8.259 -7.268 2.147 1.00 92.62 170 PHE A C 1
ATOM 1265 O O . PHE A 1 170 ? 8.368 -6.889 3.310 1.00 92.62 170 PHE A O 1
ATOM 1272 N N . GLU A 1 171 ? 7.557 -6.590 1.239 1.00 92.25 171 GLU A N 1
ATOM 1273 C CA . GLU A 1 171 ? 6.858 -5.327 1.512 1.00 92.25 171 GLU A CA 1
ATOM 1274 C C . GLU A 1 171 ? 5.753 -5.501 2.571 1.00 92.25 171 GLU A C 1
ATOM 1276 O O . GLU A 1 171 ? 5.749 -4.848 3.620 1.00 92.25 171 GLU A O 1
ATOM 1281 N N . ILE A 1 172 ? 4.866 -6.484 2.379 1.00 92.44 172 ILE A N 1
ATOM 1282 C CA . ILE A 1 172 ? 3.743 -6.742 3.290 1.00 92.44 172 ILE A CA 1
ATOM 1283 C C . ILE A 1 172 ? 4.216 -7.157 4.693 1.00 92.44 172 ILE A C 1
ATOM 1285 O O . ILE A 1 172 ? 3.497 -6.922 5.667 1.00 92.44 172 ILE A O 1
ATOM 1289 N N . ALA A 1 173 ? 5.420 -7.714 4.854 1.00 93.56 173 ALA A N 1
ATOM 1290 C CA . ALA A 1 173 ? 5.971 -8.014 6.175 1.00 93.56 173 ALA A CA 1
ATOM 1291 C C . ALA A 1 173 ? 6.109 -6.751 7.051 1.00 93.56 173 ALA A C 1
ATOM 1293 O O . ALA A 1 173 ? 5.762 -6.792 8.237 1.00 93.56 173 ALA A O 1
ATOM 1294 N N . PHE A 1 174 ? 6.533 -5.618 6.478 1.00 94.06 174 PHE A N 1
ATOM 1295 C CA . PHE A 1 174 ? 6.637 -4.341 7.197 1.00 94.06 174 PHE A CA 1
ATOM 1296 C C . PHE A 1 174 ? 5.261 -3.757 7.523 1.00 94.06 174 PHE A C 1
ATOM 1298 O O . PHE A 1 174 ? 5.026 -3.321 8.655 1.00 94.06 174 PHE A O 1
ATOM 1305 N N . VAL A 1 175 ? 4.319 -3.839 6.579 1.00 92.25 175 VAL A N 1
ATOM 1306 C CA . VAL A 1 175 ? 2.916 -3.448 6.789 1.00 92.25 175 VAL A CA 1
ATOM 1307 C C . VAL A 1 175 ? 2.291 -4.247 7.936 1.00 92.25 175 VAL A C 1
ATOM 1309 O O . VAL A 1 175 ? 1.671 -3.675 8.837 1.00 92.25 175 VAL A O 1
ATOM 1312 N N . LEU A 1 176 ? 2.479 -5.570 7.947 1.00 91.75 176 LEU A N 1
ATOM 1313 C CA . LEU A 1 176 ? 1.986 -6.448 9.007 1.00 91.75 176 LEU A CA 1
ATOM 1314 C C . LEU A 1 176 ? 2.639 -6.129 10.350 1.00 91.75 176 LEU A C 1
ATOM 1316 O O . LEU A 1 176 ? 1.934 -6.051 11.355 1.00 91.75 176 LEU A O 1
ATOM 1320 N N . ALA A 1 177 ? 3.953 -5.902 10.385 1.00 93.25 177 ALA A N 1
ATOM 1321 C CA . ALA A 1 177 ? 4.653 -5.513 11.604 1.00 93.25 177 ALA A CA 1
ATOM 1322 C C . ALA A 1 177 ? 4.113 -4.186 12.174 1.00 93.25 177 ALA A C 1
ATOM 1324 O O . ALA A 1 177 ? 3.797 -4.112 13.364 1.00 93.25 177 ALA A O 1
ATOM 1325 N N . ALA A 1 178 ? 3.903 -3.169 11.332 1.00 92.50 178 ALA A N 1
ATOM 1326 C CA . ALA A 1 178 ? 3.300 -1.897 11.733 1.00 92.50 178 ALA A CA 1
ATOM 1327 C C . ALA A 1 178 ? 1.859 -2.073 12.253 1.00 92.50 178 ALA A C 1
ATOM 1329 O O . ALA A 1 178 ? 1.491 -1.535 13.302 1.00 92.50 178 ALA A O 1
ATOM 1330 N N . ILE A 1 179 ? 1.051 -2.888 11.571 1.00 89.88 179 ILE A N 1
ATOM 1331 C CA . ILE A 1 179 ? -0.303 -3.262 12.000 1.00 89.88 179 ILE A CA 1
ATOM 1332 C C . ILE A 1 179 ? -0.288 -3.951 13.374 1.00 89.88 179 ILE A C 1
ATOM 1334 O O . ILE A 1 179 ? -1.094 -3.608 14.244 1.00 89.88 179 ILE A O 1
ATOM 1338 N N . LEU A 1 180 ? 0.628 -4.897 13.587 1.00 89.56 180 LEU A N 1
ATOM 1339 C CA . LEU A 1 180 ? 0.769 -5.634 14.842 1.00 89.56 180 LEU A CA 1
ATOM 1340 C C . LEU A 1 180 ? 1.194 -4.720 15.992 1.00 89.56 180 LEU A C 1
ATOM 1342 O O . LEU A 1 180 ? 0.644 -4.851 17.083 1.00 89.56 180 LEU A O 1
ATOM 1346 N N . ILE A 1 181 ? 2.091 -3.758 15.752 1.00 90.31 181 ILE A N 1
ATOM 1347 C CA . ILE A 1 181 ? 2.459 -2.724 16.733 1.00 90.31 181 ILE A CA 1
ATOM 1348 C C . ILE A 1 181 ? 1.222 -1.928 17.157 1.00 90.31 181 ILE A C 1
ATOM 1350 O O . ILE A 1 181 ? 0.939 -1.794 18.350 1.00 90.31 181 ILE A O 1
ATOM 1354 N N . LEU A 1 182 ? 0.436 -1.444 16.191 1.00 88.25 182 LEU A N 1
ATOM 1355 C CA . LEU A 1 182 ? -0.791 -0.699 16.480 1.00 88.25 182 LEU A CA 1
ATOM 1356 C C . LEU A 1 182 ? -1.811 -1.553 17.244 1.00 88.25 182 LEU A C 1
ATOM 1358 O O . LEU A 1 182 ? -2.488 -1.043 18.140 1.00 88.25 182 LEU A O 1
ATOM 1362 N N . TRP A 1 183 ? -1.909 -2.846 16.928 1.00 87.12 183 TRP A N 1
ATOM 1363 C CA . TRP A 1 183 ? -2.751 -3.793 17.659 1.00 87.12 183 TRP A CA 1
ATOM 1364 C C . TRP A 1 183 ? -2.268 -4.071 19.072 1.00 87.12 183 TRP A C 1
ATOM 1366 O O . TRP A 1 183 ? -3.095 -4.117 19.980 1.00 87.12 183 TRP A O 1
ATOM 1376 N N . ALA A 1 184 ? -0.963 -4.224 19.279 1.00 86.25 184 ALA A N 1
ATOM 1377 C CA . ALA A 1 184 ? -0.388 -4.409 20.602 1.00 86.25 184 ALA A CA 1
ATOM 1378 C C . ALA A 1 184 ? -0.696 -3.193 21.487 1.00 86.25 184 ALA A C 1
ATOM 1380 O O . ALA A 1 184 ? -1.202 -3.352 22.597 1.00 86.25 184 ALA A O 1
ATOM 1381 N N . CYS A 1 185 ? -0.509 -1.975 20.968 1.00 85.69 185 CYS A N 1
ATOM 1382 C CA . CYS A 1 185 ? -0.840 -0.744 21.686 1.00 85.69 185 CYS A CA 1
ATOM 1383 C C . CYS A 1 185 ? -2.347 -0.589 21.945 1.00 85.69 185 CYS A C 1
ATOM 1385 O O . CYS A 1 185 ? -2.741 -0.185 23.041 1.00 85.69 185 CYS A O 1
ATOM 1387 N N . ASP A 1 186 ? -3.206 -0.940 20.980 1.00 83.31 186 ASP A N 1
ATOM 1388 C CA . ASP A 1 186 ? -4.661 -0.943 21.185 1.00 83.31 186 ASP A CA 1
ATOM 1389 C C . ASP A 1 186 ? -5.074 -1.981 22.246 1.00 83.31 186 ASP A C 1
ATOM 1391 O O . ASP A 1 186 ? -5.900 -1.690 23.110 1.00 83.31 186 ASP A O 1
ATOM 1395 N N . GLY A 1 187 ? -4.450 -3.163 22.242 1.00 81.00 187 GLY A N 1
ATOM 1396 C CA . GLY A 1 187 ? -4.650 -4.221 23.233 1.00 81.00 187 GLY A CA 1
ATOM 1397 C C . GLY A 1 187 ? -4.239 -3.799 24.644 1.00 81.00 187 GLY A C 1
ATOM 1398 O O . GLY A 1 187 ? -5.019 -3.970 25.581 1.00 81.00 187 GLY A O 1
ATOM 1399 N N . ILE A 1 188 ? -3.072 -3.164 24.793 1.00 82.31 188 ILE A N 1
ATOM 1400 C CA . ILE A 1 188 ? -2.623 -2.568 26.061 1.00 82.31 188 ILE A CA 1
ATOM 1401 C C . ILE A 1 188 ? -3.624 -1.507 26.525 1.00 82.31 188 ILE A C 1
ATOM 1403 O O . ILE A 1 188 ? -4.021 -1.500 27.688 1.00 82.31 188 ILE A O 1
ATOM 1407 N N . GLY A 1 189 ? -4.100 -0.643 25.625 1.00 78.81 189 GLY A N 1
ATOM 1408 C CA . GLY A 1 189 ? -5.135 0.349 25.922 1.00 78.81 189 GLY A CA 1
ATOM 1409 C C . GLY A 1 189 ? -6.450 -0.241 26.419 1.00 78.81 189 GLY A C 1
ATOM 1410 O O . GLY A 1 189 ? -7.091 0.318 27.307 1.00 78.81 189 GLY A O 1
ATOM 1411 N N . LEU A 1 190 ? -6.869 -1.372 25.853 1.00 81.06 190 LEU A N 1
ATOM 1412 C CA . LEU A 1 190 ? -8.064 -2.089 26.294 1.00 81.06 190 LEU A CA 1
ATOM 1413 C C . LEU A 1 190 ? -7.854 -2.783 27.645 1.00 81.06 190 LEU A C 1
ATOM 1415 O O . LEU A 1 190 ? -8.766 -2.759 28.465 1.00 81.06 190 LEU A O 1
ATOM 1419 N N . ALA A 1 191 ? -6.669 -3.341 27.901 1.00 79.81 191 ALA A N 1
ATOM 1420 C CA . ALA A 1 191 ? -6.327 -3.993 29.167 1.00 79.81 191 ALA A CA 1
ATOM 1421 C C . ALA A 1 191 ? -6.131 -2.993 30.324 1.00 79.81 191 ALA A C 1
ATOM 1423 O O . ALA A 1 191 ? -6.453 -3.287 31.471 1.00 79.81 191 ALA A O 1
ATOM 1424 N N . THR A 1 192 ? -5.622 -1.794 30.022 1.00 76.75 192 THR A N 1
ATOM 1425 C CA . THR A 1 192 ? -5.359 -0.719 30.999 1.00 76.75 192 THR A CA 1
ATOM 1426 C C . THR A 1 192 ? -6.571 0.150 31.298 1.00 76.75 192 THR A C 1
ATOM 1428 O O . THR A 1 192 ? -6.549 0.918 32.265 1.00 76.75 192 THR A O 1
ATOM 1431 N N . ARG A 1 193 ? -7.663 0.018 30.531 1.00 71.06 193 ARG A N 1
ATOM 1432 C CA . ARG A 1 193 ? -8.968 0.526 30.955 1.00 71.06 193 ARG A CA 1
ATOM 1433 C C . ARG A 1 193 ? -9.369 -0.241 32.207 1.00 71.06 193 ARG A C 1
ATOM 1435 O O . ARG A 1 193 ? -10.003 -1.289 32.130 1.00 71.06 193 ARG A O 1
ATOM 1442 N N . LYS A 1 194 ? -9.004 0.320 33.366 1.00 53.44 194 LYS A N 1
ATOM 1443 C CA . LYS A 1 194 ? -9.568 -0.028 34.669 1.00 53.44 194 LYS A CA 1
ATOM 1444 C C . LYS A 1 194 ? -11.069 -0.195 34.431 1.00 53.44 194 LYS A C 1
ATOM 1446 O O . LYS A 1 194 ? -11.648 0.736 33.855 1.00 53.44 194 LYS A O 1
ATOM 1451 N N . PRO A 1 195 ? -11.688 -1.342 34.766 1.00 52.25 195 PRO A N 1
ATOM 1452 C CA . PRO A 1 195 ? -13.130 -1.459 34.661 1.00 52.25 195 PRO A CA 1
ATOM 1453 C C . PRO A 1 195 ? -13.674 -0.264 35.428 1.00 52.25 195 PRO A C 1
ATOM 1455 O O . PRO A 1 195 ? -13.440 -0.131 36.631 1.00 52.25 195 PRO A O 1
ATOM 1458 N N . ARG A 1 196 ? -14.266 0.690 34.699 1.00 41.97 196 ARG A N 1
ATOM 1459 C CA . ARG A 1 196 ? -15.005 1.790 35.304 1.00 41.97 196 ARG A CA 1
ATOM 1460 C C . ARG A 1 196 ? -15.938 1.086 36.263 1.00 41.97 196 ARG A C 1
ATOM 1462 O O . ARG A 1 196 ? -16.674 0.228 35.788 1.00 41.97 196 ARG A O 1
ATOM 1469 N N . ALA A 1 197 ? -15.741 1.345 37.556 1.00 41.72 197 ALA A N 1
ATOM 1470 C CA . ALA A 1 197 ? -16.274 0.567 38.659 1.00 41.72 197 ALA A CA 1
ATOM 1471 C C . ALA A 1 197 ? -17.538 -0.190 38.241 1.00 41.72 197 ALA A C 1
ATOM 1473 O O . ALA A 1 197 ? -18.547 0.436 37.914 1.00 41.72 197 ALA A O 1
ATOM 1474 N N . ALA A 1 198 ? -17.479 -1.525 38.255 1.00 39.56 198 ALA A N 1
ATOM 1475 C CA . ALA A 1 198 ? -18.643 -2.257 38.720 1.00 39.56 198 ALA A CA 1
ATOM 1476 C C . ALA A 1 198 ? -18.984 -1.578 40.051 1.00 39.56 198 ALA A C 1
ATOM 1478 O O . ALA A 1 198 ? -18.195 -1.638 40.997 1.00 39.56 198 ALA A O 1
ATOM 1479 N N . GLY A 1 199 ? -19.986 -0.702 40.007 1.00 36.19 199 GLY A N 1
ATOM 1480 C CA . GLY A 1 199 ? -20.248 0.244 41.070 1.00 36.19 199 GLY A CA 1
ATOM 1481 C C . GLY A 1 199 ? -20.546 -0.544 42.323 1.00 36.19 199 GLY A C 1
ATOM 1482 O O . GLY A 1 199 ? -21.538 -1.253 42.333 1.00 36.19 199 GLY A O 1
ATOM 1483 N N . ALA A 1 200 ? -19.693 -0.390 43.336 1.00 35.53 200 ALA A N 1
ATOM 1484 C CA . ALA A 1 200 ? -19.879 -0.917 44.679 1.00 35.53 200 ALA A CA 1
ATOM 1485 C C . ALA A 1 200 ? -20.035 -2.458 44.782 1.00 35.53 200 ALA A C 1
ATOM 1487 O O . ALA A 1 200 ? -20.494 -3.143 43.869 1.00 35.53 200 ALA A O 1
ATOM 1488 N N . PRO A 1 201 ? -19.663 -3.068 45.917 1.00 35.75 201 PRO A N 1
ATOM 1489 C CA . PRO A 1 201 ? -20.192 -4.386 46.236 1.00 35.75 201 PRO A CA 1
ATOM 1490 C C . PRO A 1 201 ? -21.728 -4.318 46.211 1.00 35.75 201 PRO A C 1
ATOM 1492 O O . PRO A 1 201 ? -22.331 -3.418 46.802 1.00 35.75 201 PRO A O 1
ATOM 1495 N N . ALA A 1 202 ? -22.355 -5.269 45.520 1.00 41.72 202 ALA A N 1
ATOM 1496 C CA . ALA A 1 202 ? -23.797 -5.487 45.482 1.00 41.72 202 ALA A CA 1
ATOM 1497 C C . ALA A 1 202 ? -24.330 -5.926 46.863 1.00 41.72 202 ALA A C 1
ATOM 1499 O O . ALA A 1 202 ? -24.725 -7.071 47.056 1.00 41.72 202 ALA A O 1
ATOM 1500 N N . ALA A 1 203 ? -24.298 -5.017 47.839 1.00 43.53 203 ALA A N 1
ATOM 1501 C CA . ALA A 1 203 ? -24.824 -5.228 49.186 1.00 43.53 203 ALA A CA 1
ATOM 1502 C C . ALA A 1 203 ? -25.505 -3.986 49.796 1.00 43.53 203 ALA A C 1
ATOM 1504 O O . ALA A 1 203 ? -26.047 -4.084 50.890 1.00 43.53 203 ALA A O 1
ATOM 1505 N N . ALA A 1 204 ? -25.532 -2.834 49.112 1.00 40.03 204 ALA A N 1
ATOM 1506 C CA . ALA A 1 204 ? -26.126 -1.607 49.666 1.00 40.03 204 ALA A CA 1
ATOM 1507 C C . ALA A 1 204 ? -27.048 -0.834 48.702 1.00 40.03 204 ALA A C 1
ATOM 1509 O O . ALA A 1 204 ? -27.399 0.303 48.982 1.00 40.03 204 ALA A O 1
ATOM 1510 N N . ALA A 1 205 ? -27.468 -1.437 47.583 1.00 42.03 205 ALA A N 1
ATOM 1511 C CA . ALA A 1 205 ? -28.426 -0.825 46.647 1.00 42.03 205 ALA A CA 1
ATOM 1512 C C . ALA A 1 205 ? -29.826 -1.472 46.685 1.00 42.03 205 ALA A C 1
ATOM 1514 O O . ALA A 1 205 ? -30.711 -1.074 45.939 1.00 42.03 205 ALA A O 1
ATOM 1515 N N . SER A 1 206 ? -30.062 -2.470 47.546 1.00 45.22 206 SER A N 1
ATOM 1516 C CA . SER A 1 206 ? -31.358 -3.162 47.620 1.00 45.22 206 SER A CA 1
ATOM 1517 C C . SER A 1 206 ? -32.316 -2.608 48.678 1.00 45.22 206 SER A C 1
ATOM 1519 O O . SER A 1 206 ? -33.481 -2.992 48.677 1.00 45.22 206 SER A O 1
ATOM 1521 N N . VAL A 1 207 ? -31.878 -1.704 49.561 1.00 47.00 207 VAL A N 1
ATOM 1522 C CA . VAL A 1 207 ? -32.723 -1.192 50.660 1.00 47.00 207 VAL A CA 1
ATOM 1523 C C . VAL A 1 207 ? -33.315 0.187 50.343 1.00 47.00 207 VAL A C 1
ATOM 1525 O O . VAL A 1 207 ? -34.492 0.416 50.622 1.00 47.00 207 VAL A O 1
ATOM 1528 N N . GLU A 1 208 ? -32.557 1.082 49.700 1.00 46.62 208 GLU A N 1
ATOM 1529 C CA . GLU A 1 208 ? -33.050 2.416 49.314 1.00 46.62 208 GLU A CA 1
ATOM 1530 C C . GLU A 1 208 ? -34.048 2.352 48.141 1.00 46.62 208 GLU A C 1
ATOM 1532 O O . GLU A 1 208 ? -35.135 2.925 48.231 1.00 46.62 208 GLU A O 1
ATOM 1537 N N . ASP A 1 209 ? -33.750 1.580 47.088 1.00 43.06 209 ASP A N 1
ATOM 1538 C CA . ASP A 1 209 ? -34.643 1.452 45.924 1.00 43.06 209 ASP A CA 1
ATOM 1539 C C . ASP A 1 209 ? -35.926 0.681 46.257 1.00 43.06 209 ASP A C 1
ATOM 1541 O O . ASP A 1 209 ? -36.995 0.990 45.728 1.00 43.06 209 ASP A O 1
ATOM 1545 N N . HIS A 1 210 ? -35.886 -0.266 47.202 1.00 47.31 210 HIS A N 1
ATOM 1546 C CA . HIS A 1 210 ? -37.111 -0.902 47.700 1.00 47.31 210 HIS A CA 1
ATOM 1547 C C . HIS A 1 210 ? -37.982 0.076 48.498 1.00 47.31 210 HIS A C 1
ATOM 1549 O O . HIS A 1 210 ? -39.206 0.014 48.385 1.00 47.31 210 HIS A O 1
ATOM 1555 N N . ARG A 1 211 ? -37.394 1.018 49.248 1.00 48.12 211 ARG A N 1
ATOM 1556 C CA . ARG A 1 211 ? -38.160 2.055 49.960 1.00 48.12 211 ARG A CA 1
ATOM 1557 C C . ARG A 1 211 ? -38.762 3.090 49.012 1.00 48.12 211 ARG A C 1
ATOM 1559 O O . ARG A 1 211 ? -39.928 3.439 49.185 1.00 48.12 211 ARG A O 1
ATOM 1566 N N . ALA A 1 212 ? -38.027 3.530 47.991 1.00 50.91 212 ALA A N 1
ATOM 1567 C CA . ALA A 1 212 ? -38.543 4.469 46.992 1.00 50.91 212 ALA A CA 1
ATOM 1568 C C . ALA A 1 212 ? 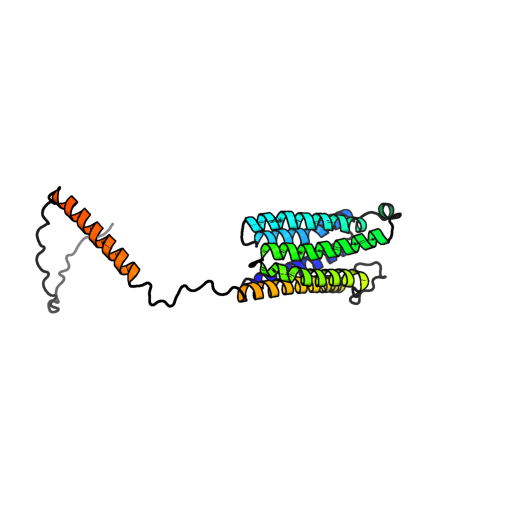-39.663 3.844 46.140 1.00 50.91 212 ALA A C 1
ATOM 1570 O O . ALA A 1 212 ? -40.702 4.469 45.916 1.00 50.91 212 ALA A O 1
ATOM 1571 N N . THR A 1 213 ? -39.505 2.576 45.746 1.00 51.50 213 THR A N 1
ATOM 1572 C CA . THR A 1 213 ? -40.525 1.851 44.972 1.00 51.50 213 THR A CA 1
ATOM 1573 C C . THR A 1 213 ? -41.750 1.499 45.825 1.00 51.50 213 THR A C 1
ATOM 1575 O O . THR A 1 213 ? -42.871 1.515 45.318 1.00 51.50 213 THR A O 1
ATOM 1578 N N . GLN A 1 214 ? -41.587 1.235 47.130 1.00 49.66 214 GLN A N 1
ATOM 1579 C CA . GLN A 1 214 ? -42.726 1.027 48.031 1.00 49.66 214 GLN A CA 1
ATOM 1580 C C . GLN A 1 214 ? -43.500 2.317 48.311 1.00 49.66 214 GLN A C 1
ATOM 1582 O O . GLN A 1 214 ? -44.724 2.260 48.288 1.00 49.66 214 GLN A O 1
ATOM 1587 N N . LEU A 1 215 ? -42.830 3.463 48.491 1.00 50.34 215 LEU A N 1
ATOM 1588 C CA . LEU A 1 215 ? -43.489 4.765 48.682 1.00 50.34 215 LEU A CA 1
ATOM 1589 C C . LEU A 1 215 ? -44.304 5.199 47.455 1.00 50.34 215 LEU A C 1
ATOM 1591 O O . LEU A 1 215 ? -45.421 5.694 47.604 1.00 50.34 215 LEU A O 1
ATOM 1595 N N . TYR A 1 216 ? -43.798 4.949 46.243 1.00 44.56 216 TYR A N 1
ATOM 1596 C CA . TYR A 1 216 ? -44.560 5.200 45.014 1.00 44.56 216 TYR A CA 1
ATOM 1597 C C . TYR A 1 216 ? -45.764 4.257 44.869 1.00 44.56 216 TYR A C 1
ATOM 1599 O O . TYR A 1 216 ? -46.828 4.675 44.416 1.00 44.56 216 TYR A O 1
ATOM 1607 N N . ARG A 1 217 ? -45.634 2.993 45.297 1.00 46.78 217 ARG A N 1
ATOM 1608 C CA . ARG A 1 217 ? -46.726 2.008 45.233 1.00 46.78 217 ARG A CA 1
ATOM 1609 C C . ARG A 1 217 ? -47.841 2.301 46.242 1.00 46.78 217 ARG A C 1
ATOM 1611 O O . ARG A 1 217 ? -49.007 2.118 45.904 1.00 46.78 217 ARG A O 1
ATOM 1618 N N . THR A 1 218 ? -47.519 2.792 47.443 1.00 50.72 218 THR A N 1
ATOM 1619 C CA . THR A 1 218 ? -48.535 3.222 48.422 1.00 50.72 218 THR A CA 1
ATOM 1620 C C . THR A 1 218 ? -49.215 4.531 48.033 1.00 50.72 218 THR A C 1
ATOM 1622 O O . THR A 1 218 ? -50.420 4.646 48.241 1.00 50.72 218 THR A O 1
ATOM 1625 N N . GLN A 1 219 ? -48.508 5.487 47.420 1.00 51.12 219 GLN A N 1
ATOM 1626 C CA . GLN A 1 219 ? -49.142 6.717 46.925 1.00 51.12 219 GLN A CA 1
ATOM 1627 C C . GLN A 1 219 ? -50.040 6.470 45.704 1.00 51.12 219 GLN A C 1
ATOM 1629 O O . GLN A 1 219 ? -51.129 7.034 45.636 1.00 51.12 219 GLN A O 1
ATOM 1634 N N . ALA A 1 220 ? -49.652 5.575 44.789 1.00 47.72 220 ALA A N 1
ATOM 1635 C CA . ALA A 1 220 ? -50.489 5.213 43.644 1.00 47.72 220 ALA A CA 1
ATOM 1636 C C . ALA A 1 220 ? -51.788 4.496 44.065 1.00 47.72 220 ALA A C 1
ATOM 1638 O O . ALA A 1 220 ? -52.855 4.816 43.550 1.00 47.72 220 ALA A O 1
ATOM 1639 N N . HIS A 1 221 ? -51.737 3.603 45.064 1.00 48.84 221 HIS A N 1
ATOM 1640 C CA . HIS A 1 221 ? -52.944 2.948 45.592 1.00 48.84 221 HIS A CA 1
ATOM 1641 C C . HIS A 1 221 ? -53.881 3.893 46.363 1.00 48.84 221 HIS A C 1
ATOM 1643 O O . HIS A 1 221 ? -55.088 3.663 46.381 1.00 48.84 221 HIS A O 1
ATOM 1649 N N . GLN A 1 222 ? -53.364 4.964 46.976 1.00 49.47 222 GLN A N 1
ATOM 1650 C CA . GLN A 1 222 ? -54.204 5.968 47.644 1.00 49.47 222 GLN A CA 1
ATOM 1651 C C . GLN A 1 222 ? -54.922 6.908 46.664 1.00 49.47 222 GLN A C 1
ATOM 1653 O O . GLN A 1 222 ? -55.987 7.429 46.999 1.00 49.47 222 GLN A O 1
ATOM 1658 N N . ILE A 1 223 ? -54.360 7.127 45.471 1.00 47.66 223 ILE A N 1
ATOM 1659 C CA . ILE A 1 223 ? -54.998 7.922 44.411 1.00 47.66 223 ILE A CA 1
ATOM 1660 C C . ILE A 1 223 ? -56.100 7.097 43.728 1.00 47.66 223 ILE A C 1
ATOM 1662 O O . ILE A 1 223 ? -57.215 7.596 43.588 1.00 47.66 223 ILE A O 1
ATOM 1666 N N . ASP A 1 224 ? -55.838 5.817 43.439 1.00 47.44 224 ASP A N 1
ATOM 1667 C CA . ASP A 1 224 ? -56.820 4.890 42.850 1.00 47.44 224 ASP A CA 1
ATOM 1668 C C . ASP A 1 224 ? -58.059 4.698 43.744 1.00 47.44 224 ASP A C 1
ATOM 1670 O O . ASP A 1 224 ? -59.190 4.736 43.262 1.00 47.44 224 ASP A O 1
ATOM 1674 N N . GLN A 1 225 ? -57.877 4.571 45.067 1.00 46.59 225 GLN A N 1
ATOM 1675 C CA . GLN A 1 225 ? -59.000 4.390 46.000 1.00 46.59 225 GLN A CA 1
ATOM 1676 C C . GLN A 1 225 ? -59.977 5.578 46.005 1.00 46.59 225 GLN A C 1
ATOM 1678 O O . GLN A 1 225 ? -61.186 5.368 46.107 1.00 46.59 225 GLN A O 1
ATOM 1683 N N . ARG A 1 226 ? -59.480 6.813 45.834 1.00 49.62 226 ARG A N 1
ATOM 1684 C CA . ARG A 1 226 ? -60.324 8.021 45.777 1.00 49.62 226 ARG A CA 1
ATOM 1685 C C . ARG A 1 226 ? -61.066 8.179 44.449 1.00 49.62 226 ARG A C 1
ATOM 1687 O O . ARG A 1 226 ? -62.096 8.852 44.418 1.00 49.62 226 ARG A O 1
ATOM 1694 N N . GLU A 1 227 ? -60.578 7.580 43.364 1.00 48.56 227 GLU A N 1
ATOM 1695 C CA . GLU A 1 227 ? -61.272 7.585 42.070 1.00 48.56 227 GLU A CA 1
ATOM 1696 C C . GLU A 1 227 ? -62.337 6.484 41.981 1.00 48.56 227 GLU A C 1
ATOM 1698 O O . GLU A 1 227 ? -63.419 6.728 41.438 1.00 48.56 227 GLU A O 1
ATOM 1703 N N . THR A 1 228 ? -62.117 5.323 42.611 1.00 48.19 228 THR A N 1
ATOM 1704 C CA . THR A 1 228 ? -63.126 4.247 42.690 1.00 48.19 228 THR A CA 1
ATOM 1705 C C . THR A 1 228 ? -64.345 4.564 43.565 1.00 48.19 228 THR A C 1
ATOM 1707 O O . THR A 1 228 ? -65.371 3.906 43.420 1.00 48.19 228 THR A O 1
ATOM 1710 N N . GLU A 1 229 ? -64.300 5.586 44.425 1.00 49.56 229 GLU A N 1
ATOM 1711 C CA . GLU A 1 229 ? -65.471 6.025 45.208 1.00 49.56 229 GLU A CA 1
ATOM 1712 C C . GLU A 1 229 ? -66.467 6.886 44.404 1.00 49.56 229 GLU A C 1
ATOM 1714 O O . GLU A 1 229 ? -67.602 7.076 44.842 1.00 49.56 229 GLU A O 1
ATOM 1719 N N . ARG A 1 230 ? -66.098 7.399 43.217 1.00 48.59 230 ARG A N 1
ATOM 1720 C CA . ARG A 1 230 ? -66.988 8.256 42.401 1.00 48.59 230 ARG A CA 1
ATOM 1721 C C . ARG A 1 230 ? -67.883 7.515 41.413 1.00 48.59 230 ARG A C 1
ATOM 1723 O O . ARG A 1 230 ? -68.800 8.132 40.875 1.00 48.59 230 ARG A O 1
ATOM 1730 N N . TYR A 1 231 ? -67.661 6.223 41.190 1.00 47.94 231 TYR A N 1
ATOM 1731 C CA . TYR A 1 231 ? -68.459 5.429 40.257 1.00 47.94 231 TYR A CA 1
ATOM 1732 C C . TYR A 1 231 ? -68.764 4.050 40.855 1.00 47.94 231 TYR A C 1
ATOM 1734 O O . TYR A 1 231 ? -67.857 3.226 40.958 1.00 47.94 231 TYR A O 1
ATOM 1742 N N . PRO A 1 232 ? -70.019 3.752 41.242 1.00 50.53 232 PRO A N 1
ATOM 1743 C CA . PRO A 1 232 ? -70.370 2.408 41.677 1.00 50.53 232 PRO A CA 1
ATOM 1744 C C . PRO A 1 232 ? -70.266 1.431 40.496 1.00 50.53 232 PRO A C 1
ATOM 1746 O O . PRO A 1 232 ? -70.952 1.563 39.482 1.00 50.53 232 PRO A O 1
ATOM 1749 N N . VAL A 1 233 ? -69.386 0.441 40.642 1.00 55.25 233 VAL A N 1
ATOM 1750 C CA . VAL A 1 233 ? -69.213 -0.682 39.714 1.00 55.25 233 VAL A CA 1
ATOM 1751 C C . VAL A 1 233 ? -70.434 -1.609 39.805 1.00 55.25 233 VAL A C 1
ATOM 1753 O O . VAL A 1 233 ? -70.933 -1.898 40.891 1.00 55.25 233 VAL A O 1
ATOM 1756 N N . SER A 1 234 ? -70.933 -2.061 38.651 1.00 52.75 234 SER A N 1
ATOM 1757 C CA . SER A 1 234 ? -72.065 -2.997 38.531 1.00 52.75 234 SER A CA 1
ATOM 1758 C C . SER A 1 234 ? -71.778 -4.354 39.208 1.00 52.75 234 SER A C 1
ATOM 1760 O O . SER A 1 234 ? -70.619 -4.772 39.241 1.00 52.75 234 SER A O 1
ATOM 1762 N N . PRO A 1 235 ? -72.793 -5.067 39.742 1.00 54.62 235 PRO A N 1
ATOM 1763 C CA . PRO A 1 235 ? -72.571 -6.273 40.542 1.00 54.62 235 PRO A CA 1
ATOM 1764 C C . PRO A 1 235 ? -72.013 -7.456 39.720 1.00 54.62 235 PRO A C 1
ATOM 1766 O O . PRO A 1 235 ? -72.277 -7.552 38.519 1.00 54.62 235 PRO A O 1
ATOM 1769 N N . PRO A 1 236 ? -71.258 -8.375 40.359 1.00 61.19 236 PRO A N 1
ATOM 1770 C CA . PRO A 1 236 ? -70.618 -9.508 39.691 1.00 61.19 236 PRO A CA 1
ATOM 1771 C C . PRO A 1 236 ? -71.634 -10.590 39.273 1.00 61.19 236 PRO A C 1
ATOM 1773 O O . PRO A 1 236 ? -72.676 -10.740 39.918 1.00 61.19 236 PRO A O 1
ATOM 1776 N N . PRO A 1 237 ? -71.348 -11.380 38.219 1.00 53.66 237 PRO A N 1
ATOM 1777 C CA . PRO A 1 237 ? -72.232 -12.457 37.789 1.00 53.66 237 PRO A CA 1
ATOM 1778 C C . PRO A 1 237 ? -72.252 -13.619 38.796 1.00 53.66 237 PRO A C 1
ATOM 1780 O O . PRO A 1 237 ? -71.255 -13.929 39.449 1.00 53.66 237 PRO A O 1
ATOM 1783 N N . LEU A 1 238 ? -73.421 -14.256 38.898 1.00 54.25 238 LEU A N 1
ATOM 1784 C CA . LEU A 1 238 ? -73.737 -15.362 39.804 1.00 54.25 238 LEU A CA 1
ATOM 1785 C C . LEU A 1 238 ? -72.787 -16.564 39.641 1.00 54.25 238 LEU A C 1
ATOM 1787 O O . LEU A 1 238 ? -72.401 -16.939 38.533 1.00 54.25 238 LEU A O 1
ATOM 1791 N N . ALA A 1 239 ? -72.452 -17.175 40.779 1.00 52.03 239 ALA A N 1
ATOM 1792 C CA . ALA A 1 239 ? -71.545 -18.308 40.921 1.00 52.03 239 ALA A CA 1
ATOM 1793 C C . ALA A 1 239 ? -71.951 -19.533 40.076 1.00 52.03 239 ALA A C 1
ATOM 1795 O O . ALA A 1 239 ? -73.106 -19.959 40.082 1.00 52.03 239 ALA A O 1
ATOM 1796 N N . GLN A 1 240 ? -70.973 -20.142 39.398 1.00 56.78 240 GLN A N 1
ATOM 1797 C CA . GLN A 1 240 ? -71.113 -21.467 38.785 1.00 56.78 240 GLN A CA 1
ATOM 1798 C C . GLN A 1 240 ? -71.160 -22.565 39.866 1.00 56.78 240 GLN A C 1
ATOM 1800 O O . GLN A 1 240 ? -70.428 -22.472 40.855 1.00 56.78 240 GLN A O 1
ATOM 1805 N N . PRO A 1 241 ? -71.971 -23.627 39.694 1.00 52.22 241 PRO A N 1
ATOM 1806 C CA . PRO A 1 241 ? -72.028 -24.732 40.646 1.00 52.22 241 PRO A CA 1
ATOM 1807 C C . PRO A 1 241 ? -70.765 -25.617 40.569 1.00 52.22 241 PRO A C 1
ATOM 1809 O O . PRO A 1 241 ? -70.120 -25.689 39.518 1.00 52.22 241 PRO A O 1
ATOM 1812 N N . PRO A 1 242 ? -70.397 -26.304 41.668 1.00 53.25 242 PRO A N 1
ATOM 1813 C CA . PRO A 1 242 ? -69.137 -27.036 41.766 1.00 53.25 242 PRO A CA 1
ATOM 1814 C C . PRO A 1 242 ? -69.096 -28.260 40.839 1.00 53.25 242 PRO A C 1
ATOM 1816 O O . PRO A 1 242 ? -70.053 -29.031 40.750 1.00 53.25 242 PRO A O 1
ATOM 1819 N N . ARG A 1 243 ? -67.951 -28.459 40.172 1.00 50.19 243 ARG A N 1
ATOM 1820 C CA . ARG A 1 243 ? -67.640 -29.678 39.407 1.00 50.19 243 ARG A CA 1
ATOM 1821 C C . ARG A 1 243 ? -67.542 -30.885 40.348 1.00 50.19 243 ARG A C 1
ATOM 1823 O O . ARG A 1 243 ? -66.876 -30.826 41.378 1.00 50.19 243 ARG A O 1
ATOM 1830 N N . ARG A 1 244 ? -68.212 -31.973 39.964 1.00 47.88 244 ARG A N 1
ATOM 1831 C CA . ARG A 1 244 ? -68.222 -33.278 40.644 1.00 47.88 244 ARG A CA 1
ATOM 1832 C C . ARG A 1 244 ? -66.863 -33.989 40.458 1.00 47.88 244 ARG A C 1
ATOM 1834 O O . ARG A 1 244 ? -66.276 -33.810 39.393 1.00 47.88 244 ARG A O 1
ATOM 1841 N N . PRO A 1 245 ? -66.367 -34.777 41.432 1.00 47.59 245 PRO A N 1
ATOM 1842 C CA . PRO A 1 245 ? -65.104 -35.507 41.298 1.00 47.59 245 PRO A CA 1
ATOM 1843 C C . PRO A 1 245 ? -65.196 -36.621 40.247 1.00 47.59 245 PRO A C 1
ATOM 1845 O O . PRO A 1 245 ? -66.204 -37.328 40.190 1.00 47.59 245 PRO A O 1
ATOM 1848 N N . ASP A 1 246 ? -64.141 -36.776 39.447 1.00 49.88 246 ASP A N 1
ATOM 1849 C CA . ASP A 1 246 ? -64.001 -37.836 38.447 1.00 49.88 246 ASP A CA 1
ATOM 1850 C C . ASP A 1 246 ? -63.825 -39.200 39.134 1.00 49.88 246 ASP A C 1
ATOM 1852 O O . ASP A 1 246 ? -62.763 -39.523 39.666 1.00 49.88 246 ASP A O 1
ATOM 1856 N N . ASP A 1 247 ? -64.892 -39.997 39.134 1.00 44.88 247 ASP A N 1
ATOM 1857 C CA . ASP A 1 247 ? -64.921 -41.368 39.643 1.00 44.88 247 ASP A CA 1
ATOM 1858 C C . ASP A 1 247 ? -64.665 -42.343 38.466 1.00 44.88 247 ASP A C 1
ATOM 1860 O O . ASP A 1 247 ? -65.439 -42.349 37.502 1.00 44.88 247 ASP A O 1
ATOM 1864 N N . PRO A 1 248 ? -63.591 -43.158 38.464 1.00 49.69 248 PRO A N 1
ATOM 1865 C CA . PRO A 1 248 ? -63.162 -43.929 37.289 1.00 49.69 248 PRO A CA 1
ATOM 1866 C C . PRO A 1 248 ? -63.963 -45.224 37.038 1.00 49.69 248 PRO A C 1
ATOM 1868 O O . PRO A 1 248 ? -63.491 -46.123 36.340 1.00 49.69 248 PRO A O 1
ATOM 1871 N N . SER A 1 249 ? -65.173 -45.355 37.584 1.00 48.06 249 SER A N 1
ATOM 1872 C CA . SER A 1 249 ? -65.915 -46.625 37.619 1.00 48.06 249 SER A CA 1
ATOM 1873 C C . SER A 1 249 ? -67.057 -46.776 36.602 1.00 48.06 249 SER A C 1
ATOM 1875 O O . SER A 1 249 ? -67.655 -47.847 36.535 1.00 48.06 249 SER A O 1
ATOM 1877 N N . PHE A 1 250 ? -67.321 -45.801 35.725 1.00 38.84 250 PHE A N 1
ATOM 1878 C CA . PHE A 1 250 ? -68.361 -45.933 34.691 1.00 38.84 250 PHE A CA 1
ATOM 1879 C C . PHE A 1 250 ? -67.781 -46.101 33.281 1.00 38.84 250 PHE A C 1
ATOM 1881 O O . PHE A 1 250 ? -67.786 -45.205 32.439 1.00 38.84 250 PHE A O 1
ATOM 1888 N N . ARG A 1 251 ? -67.290 -47.317 33.017 1.00 43.75 251 ARG A N 1
ATOM 1889 C CA . ARG A 1 251 ? -67.242 -47.883 31.661 1.00 43.75 251 ARG A CA 1
ATOM 1890 C C . ARG A 1 251 ? -68.667 -48.173 31.172 1.00 43.75 251 ARG A C 1
ATOM 1892 O O . ARG A 1 251 ? -69.560 -48.398 31.981 1.00 43.75 251 ARG A O 1
ATOM 1899 N N . THR A 1 252 ? -68.795 -48.304 29.845 1.00 39.50 252 THR A N 1
ATOM 1900 C CA . THR A 1 252 ? -69.947 -48.808 29.057 1.00 39.50 252 THR A CA 1
ATOM 1901 C C . THR A 1 252 ? -71.144 -47.849 28.967 1.00 39.50 252 THR A C 1
ATOM 1903 O O . THR A 1 252 ? -71.569 -47.295 29.962 1.00 39.50 252 THR A O 1
ATOM 1906 N N . THR A 1 253 ? -71.731 -47.521 27.813 1.00 42.84 253 THR A N 1
ATOM 1907 C CA . THR A 1 253 ? -71.833 -48.172 26.493 1.00 42.84 253 THR A CA 1
ATOM 1908 C C . THR A 1 253 ? -72.150 -47.099 25.441 1.00 42.84 253 THR A C 1
ATOM 1910 O O . THR A 1 253 ? -73.142 -46.385 25.582 1.00 42.84 253 THR A O 1
ATOM 1913 N N . GLN A 1 254 ? -71.364 -46.999 24.363 1.00 42.16 254 GLN A N 1
ATOM 1914 C CA . GLN A 1 254 ? -71.769 -46.236 23.177 1.00 42.16 254 GLN A CA 1
ATOM 1915 C C . GLN A 1 254 ? -72.779 -47.059 22.371 1.00 42.16 254 GLN A C 1
ATOM 1917 O O . GLN A 1 254 ? -72.429 -48.067 21.759 1.00 42.16 254 GLN A O 1
ATOM 1922 N N . ILE A 1 255 ? -74.035 -46.616 22.367 1.00 44.47 255 ILE A N 1
ATOM 1923 C CA . ILE A 1 255 ? -75.046 -47.077 21.415 1.00 44.47 255 ILE A CA 1
ATOM 1924 C C . ILE A 1 255 ? -74.804 -46.322 20.104 1.00 44.47 255 ILE A C 1
ATOM 1926 O O . ILE A 1 255 ? -74.981 -45.108 20.021 1.00 44.47 255 ILE A O 1
ATOM 1930 N N . ARG A 1 256 ? -74.361 -47.056 19.083 1.00 40.12 256 ARG A N 1
ATOM 1931 C CA . ARG A 1 256 ? -74.148 -46.582 17.712 1.00 40.12 256 ARG A CA 1
ATOM 1932 C C . ARG A 1 256 ? -75.516 -46.379 17.043 1.00 40.12 256 ARG A C 1
ATOM 1934 O O . ARG A 1 256 ? -76.258 -47.346 16.896 1.00 40.12 256 ARG A O 1
ATOM 1941 N N . ARG A 1 257 ? -75.855 -45.150 16.633 1.00 44.62 257 ARG A N 1
ATOM 1942 C CA . ARG A 1 257 ? -76.954 -44.895 15.681 1.00 44.62 257 ARG A CA 1
ATOM 1943 C C . ARG A 1 257 ? -76.418 -44.937 14.239 1.00 44.62 257 ARG A C 1
ATOM 1945 O O . ARG A 1 257 ? -75.308 -44.452 14.022 1.00 44.62 257 ARG A O 1
ATOM 1952 N N . PRO A 1 258 ? -77.160 -45.526 13.286 1.00 44.44 258 PRO A N 1
ATOM 1953 C CA . PRO A 1 258 ? -76.763 -45.628 11.885 1.00 44.44 258 PRO A CA 1
ATOM 1954 C C . PRO A 1 258 ? -77.271 -44.441 11.048 1.00 44.44 258 PRO A C 1
ATOM 1956 O O . PRO A 1 258 ? -78.303 -43.865 11.381 1.00 44.44 258 PRO A O 1
ATOM 1959 N N . GLY A 1 259 ? -76.576 -44.172 9.937 1.00 43.97 259 GLY A N 1
ATOM 1960 C CA . GLY A 1 259 ? -77.063 -43.368 8.807 1.00 43.97 259 GLY A CA 1
ATOM 1961 C C . GLY A 1 259 ? -76.690 -41.886 8.864 1.00 43.97 259 GLY A C 1
ATOM 1962 O O . GLY A 1 259 ? -77.271 -41.135 9.636 1.00 43.97 259 GLY A O 1
ATOM 1963 N N . ASP A 1 260 ? -75.699 -41.461 8.079 1.00 44.56 260 ASP A N 1
ATOM 1964 C CA . ASP A 1 260 ? -76.013 -40.937 6.745 1.00 44.56 260 ASP A CA 1
ATOM 1965 C C . ASP A 1 260 ? -74.751 -40.807 5.882 1.00 44.56 260 ASP A C 1
ATOM 1967 O O . ASP A 1 260 ? -73.683 -40.365 6.308 1.00 44.56 260 ASP A O 1
ATOM 1971 N N . GLU A 1 261 ? -74.908 -41.322 4.669 1.00 45.69 261 GLU A N 1
ATOM 1972 C CA . GLU A 1 261 ? -73.937 -41.469 3.600 1.00 45.69 261 GLU A CA 1
ATOM 1973 C C . GLU A 1 261 ? -73.712 -40.158 2.833 1.00 45.69 261 GLU A C 1
ATOM 1975 O O . GLU A 1 261 ? -74.622 -39.361 2.638 1.00 45.69 261 GLU A O 1
ATOM 1980 N N . GLN A 1 262 ? -72.477 -40.021 2.347 1.00 40.22 262 GLN A N 1
ATOM 1981 C CA . GLN A 1 262 ? -72.096 -39.549 1.010 1.00 40.22 262 GLN A CA 1
ATOM 1982 C C . GLN A 1 262 ? -72.826 -38.330 0.417 1.00 40.22 262 GLN A C 1
ATOM 1984 O O . GLN A 1 262 ? -73.938 -38.429 -0.101 1.00 40.22 262 GLN A O 1
ATOM 1989 N N . ARG A 1 263 ? -72.063 -37.245 0.254 1.00 39.28 263 ARG A N 1
ATOM 1990 C CA . ARG A 1 263 ? -71.651 -36.747 -1.070 1.00 39.28 263 ARG A CA 1
ATOM 1991 C C . ARG A 1 263 ? -70.380 -35.917 -0.964 1.00 39.28 263 ARG A C 1
ATOM 1993 O O . ARG A 1 263 ? -70.266 -35.152 0.015 1.00 39.28 263 ARG A O 1
#